Protein AF-A0A350XV78-F1 (afdb_monomer_lite)

Radius of gyration: 20.25 Å; chains: 1; bounding box: 47×46×53 Å

Foldseek 3Di:
DVLLQLAQEDEDAEELAFLVLVVVCVLCVLFQDSYHRATKYWDFEDAQVNHGLQFIKIWTRFQFDPSQLEPDDHCVPPNFDCSRTGPDDPDDGRHYSVRVNVVLVVQQPPQDAPPPDRSSNLSVLLVSQVVSVVSVTFIEGEQQQDDDPHGGRHDPRSVCVCQVVVSGQEYALAELDLDCSRNVVSLVVQVVCVVVVGDHFYWHYQNFDDDDPPGSSPPQKGKDFPFPGSHRNRRSVSRSVQRMWIWGPSDVDIDIGGDPVNSVVVVCCVVPPSVVSSNLSSLLVVLVVQLNPNDPVSVVVSSVVSVVSRCVSVVSCVVPDDD

Structure (mmCIF, N/CA/C/O backbone):
data_AF-A0A350XV78-F1
#
_entry.id   AF-A0A350XV78-F1
#
loop_
_atom_site.group_PDB
_atom_site.id
_atom_site.type_symbol
_atom_site.label_atom_id
_atom_site.label_alt_id
_atom_site.label_comp_id
_atom_site.label_asym_id
_atom_site.label_entity_id
_atom_site.label_seq_id
_atom_site.pdbx_PDB_ins_code
_atom_site.Cartn_x
_atom_site.Cartn_y
_atom_site.Cartn_z
_atom_site.occupancy
_atom_site.B_iso_or_equiv
_atom_site.auth_seq_id
_atom_site.auth_comp_id
_atom_site.auth_asym_id
_atom_site.auth_atom_id
_atom_site.pdbx_PDB_model_num
ATOM 1 N N . SER A 1 1 ? 17.209 0.704 -7.448 1.00 84.12 1 SER A N 1
ATOM 2 C CA . SER A 1 1 ? 15.830 1.203 -7.276 1.00 84.12 1 SER A CA 1
ATOM 3 C C . SER A 1 1 ? 14.912 -0.003 -7.291 1.00 84.12 1 SER A C 1
ATOM 5 O O . SER A 1 1 ? 15.309 -1.011 -7.862 1.00 84.12 1 SER A O 1
ATOM 7 N N . TYR A 1 2 ? 13.707 0.084 -6.724 1.00 92.56 2 TYR A N 1
ATOM 8 C CA . TYR A 1 2 ? 12.726 -1.009 -6.794 1.00 92.56 2 TYR A CA 1
ATOM 9 C C . TYR A 1 2 ? 12.430 -1.444 -8.232 1.00 92.56 2 TYR A C 1
ATOM 11 O O . TYR A 1 2 ? 12.363 -2.637 -8.508 1.00 92.56 2 TYR A O 1
ATOM 19 N N . ARG A 1 3 ? 12.399 -0.502 -9.185 1.00 94.69 3 ARG A N 1
ATOM 20 C CA . ARG A 1 3 ? 12.258 -0.850 -10.602 1.00 94.69 3 ARG A CA 1
ATOM 21 C C . ARG A 1 3 ? 13.349 -1.789 -11.108 1.00 94.69 3 ARG A C 1
ATOM 23 O O . ARG A 1 3 ? 13.049 -2.730 -11.826 1.00 94.69 3 ARG A O 1
ATOM 30 N N . ALA A 1 4 ? 14.600 -1.581 -10.699 1.00 94.25 4 ALA A N 1
ATOM 31 C CA . ALA A 1 4 ? 15.703 -2.444 -11.121 1.00 94.25 4 ALA A CA 1
ATOM 32 C C . ALA A 1 4 ? 15.602 -3.884 -10.573 1.00 94.25 4 ALA A C 1
ATOM 34 O O . ALA A 1 4 ? 16.325 -4.755 -11.039 1.00 94.25 4 ALA A O 1
ATOM 35 N N . HIS A 1 5 ? 14.708 -4.117 -9.607 1.00 93.50 5 HIS A N 1
ATOM 36 C CA . HIS A 1 5 ? 14.356 -5.425 -9.053 1.00 93.50 5 HIS A CA 1
ATOM 37 C C . HIS A 1 5 ? 12.998 -5.935 -9.570 1.00 93.50 5 HIS A C 1
ATOM 39 O O . HIS A 1 5 ? 12.357 -6.741 -8.907 1.00 93.50 5 HIS A O 1
ATOM 45 N N . GLY A 1 6 ? 12.521 -5.433 -10.715 1.00 95.06 6 GLY A N 1
ATOM 46 C CA . GLY A 1 6 ? 11.323 -5.968 -11.368 1.00 95.06 6 GLY A CA 1
ATOM 47 C C . GLY A 1 6 ? 9.987 -5.438 -10.850 1.00 95.06 6 GLY A C 1
ATOM 48 O O . GLY A 1 6 ? 8.942 -5.908 -11.285 1.00 95.06 6 GLY A O 1
ATOM 49 N N . TYR A 1 7 ? 9.974 -4.452 -9.948 1.00 95.69 7 TYR A N 1
ATOM 50 C CA . TYR A 1 7 ? 8.713 -3.898 -9.450 1.00 95.69 7 TYR A CA 1
ATOM 51 C C . TYR A 1 7 ? 8.016 -3.069 -10.539 1.00 95.69 7 TYR A C 1
ATOM 53 O O . TYR A 1 7 ? 8.602 -2.145 -11.111 1.00 95.69 7 TYR A O 1
ATOM 61 N N . ASP A 1 8 ? 6.750 -3.390 -10.807 1.00 96.88 8 ASP A N 1
ATOM 62 C CA . ASP A 1 8 ? 5.894 -2.680 -11.768 1.00 96.88 8 ASP A CA 1
ATOM 63 C C . ASP A 1 8 ? 5.131 -1.511 -11.150 1.00 96.88 8 ASP A C 1
ATOM 65 O O . ASP A 1 8 ? 4.775 -0.565 -11.851 1.00 96.88 8 ASP A O 1
ATOM 69 N N . PHE A 1 9 ? 4.906 -1.542 -9.840 1.00 97.50 9 PHE A N 1
ATOM 70 C CA . PHE A 1 9 ? 4.294 -0.450 -9.102 1.00 97.50 9 PHE A CA 1
ATOM 71 C C . PHE A 1 9 ? 4.905 -0.326 -7.707 1.00 97.50 9 PHE A C 1
ATOM 73 O O . PHE A 1 9 ? 5.520 -1.263 -7.194 1.00 97.50 9 PHE A O 1
ATOM 80 N N . LEU A 1 10 ? 4.750 0.846 -7.100 1.00 96.12 10 LEU A N 1
ATOM 81 C CA . LEU A 1 10 ? 5.210 1.141 -5.745 1.00 96.12 10 LEU A CA 1
ATOM 82 C C . LEU A 1 10 ? 4.298 2.193 -5.125 1.00 96.12 10 LEU A C 1
ATOM 84 O O . LEU A 1 10 ? 3.868 3.114 -5.815 1.00 96.12 10 LEU A O 1
ATOM 88 N N . SER A 1 11 ? 4.080 2.088 -3.819 1.00 96.88 11 SER A N 1
ATOM 89 C CA . SER A 1 11 ? 3.597 3.197 -3.004 1.00 96.88 11 SER A CA 1
ATOM 90 C C . SER A 1 11 ? 4.626 3.507 -1.931 1.00 96.88 11 SER A C 1
ATOM 92 O O . SER A 1 11 ? 5.161 2.591 -1.313 1.00 96.88 11 SER A O 1
ATOM 94 N N . ILE A 1 12 ? 4.897 4.792 -1.718 1.00 97.06 12 ILE A N 1
ATOM 95 C CA . ILE A 1 12 ? 5.586 5.259 -0.512 1.00 97.06 12 ILE A CA 1
ATOM 96 C C . ILE A 1 12 ? 4.504 5.442 0.545 1.00 97.06 12 ILE A C 1
ATOM 98 O O . ILE A 1 12 ? 3.486 6.069 0.260 1.00 97.06 12 ILE A O 1
ATOM 102 N N . THR A 1 13 ? 4.693 4.857 1.721 1.00 97.56 13 THR A N 1
ATOM 103 C CA . THR A 1 13 ? 3.695 4.838 2.794 1.00 97.56 13 THR A CA 1
ATOM 104 C C . THR A 1 13 ? 4.336 5.276 4.101 1.00 97.56 13 THR A C 1
ATOM 106 O O . THR A 1 13 ? 4.418 4.507 5.047 1.00 97.56 13 THR A O 1
ATOM 109 N N . ASP A 1 14 ? 4.847 6.504 4.134 1.00 97.25 14 ASP A N 1
ATOM 110 C CA . ASP A 1 14 ? 5.524 7.021 5.320 1.00 97.25 14 ASP A CA 1
ATOM 111 C C . ASP A 1 14 ? 4.543 7.178 6.491 1.00 97.25 14 ASP A C 1
ATOM 113 O O . ASP A 1 14 ? 3.389 7.594 6.319 1.00 97.25 14 ASP A O 1
ATOM 117 N N . HIS A 1 15 ? 5.028 6.910 7.706 1.00 96.56 15 HIS A N 1
ATOM 118 C CA . HIS A 1 15 ? 4.281 7.182 8.927 1.00 96.56 15 HIS A CA 1
ATOM 119 C C . HIS A 1 15 ? 3.830 8.638 8.972 1.00 96.56 15 HIS A C 1
ATOM 121 O O . HIS A 1 15 ? 4.646 9.567 8.910 1.00 96.56 15 HIS A O 1
ATOM 127 N N . ARG A 1 16 ? 2.520 8.819 9.158 1.00 96.81 16 ARG A N 1
ATOM 128 C CA . ARG A 1 16 ? 1.857 10.120 9.323 1.00 96.81 16 ARG A CA 1
ATOM 129 C C . ARG A 1 16 ? 1.923 11.024 8.098 1.00 96.81 16 ARG A C 1
ATOM 131 O O . ARG A 1 16 ? 1.400 12.127 8.160 1.00 96.81 16 ARG A O 1
ATOM 138 N N . ARG A 1 17 ? 2.550 10.615 6.991 1.00 97.12 17 ARG A N 1
ATOM 139 C CA . ARG A 1 17 ? 2.890 11.513 5.878 1.00 97.12 17 ARG A CA 1
ATOM 140 C C . ARG A 1 17 ? 2.422 10.937 4.551 1.00 97.12 17 ARG A C 1
ATOM 142 O O . ARG A 1 17 ? 2.812 9.851 4.148 1.00 97.12 17 ARG A O 1
ATOM 149 N N . TYR A 1 18 ? 1.624 11.726 3.838 1.00 98.12 18 TYR A N 1
ATOM 150 C CA . TYR A 1 18 ? 1.130 11.396 2.499 1.00 98.12 18 TYR A CA 1
ATOM 151 C C . TYR A 1 18 ? 1.875 12.140 1.388 1.00 98.12 18 TYR A C 1
ATOM 153 O O . TYR A 1 18 ? 2.143 11.581 0.322 1.00 98.12 18 TYR A O 1
ATOM 161 N N . TYR A 1 19 ? 2.259 13.397 1.644 1.00 97.56 19 TYR A N 1
ATOM 162 C CA . TYR A 1 19 ? 2.947 14.258 0.681 1.00 97.56 19 TYR A CA 1
ATOM 163 C C . TYR A 1 19 ? 4.259 13.678 0.104 1.00 97.56 19 TYR A C 1
ATOM 165 O O . TYR A 1 19 ? 4.558 14.012 -1.044 1.00 97.56 19 TYR A O 1
ATOM 173 N N . PRO A 1 20 ? 5.035 12.802 0.787 1.00 97.12 20 PRO A N 1
ATOM 174 C CA . PRO A 1 20 ? 6.220 12.193 0.178 1.00 97.12 20 PRO A CA 1
ATOM 175 C C . PRO A 1 20 ? 5.887 11.324 -1.042 1.00 97.12 20 PRO A C 1
ATOM 177 O O . PRO A 1 20 ? 6.618 11.344 -2.034 1.00 97.12 20 PRO A O 1
ATOM 180 N N . SER A 1 21 ? 4.747 10.622 -1.021 1.00 97.62 21 SER A N 1
ATOM 181 C CA . SER A 1 21 ? 4.279 9.840 -2.170 1.00 97.62 21 SER A CA 1
ATOM 182 C C . SER A 1 21 ? 3.894 10.744 -3.351 1.00 97.62 21 SER A C 1
ATOM 184 O O . SER A 1 21 ? 4.292 10.479 -4.487 1.00 97.62 21 SER A O 1
ATOM 186 N N . LEU A 1 22 ? 3.218 11.870 -3.082 1.00 97.75 22 LEU A N 1
ATOM 187 C CA . LEU A 1 22 ? 2.905 12.885 -4.094 1.00 97.75 22 LEU A CA 1
ATOM 188 C C . LEU A 1 22 ? 4.171 13.508 -4.682 1.00 97.75 22 LEU A C 1
ATOM 190 O O . LEU A 1 22 ? 4.265 13.687 -5.894 1.00 97.75 22 LEU A O 1
ATOM 194 N N . TYR A 1 23 ? 5.153 13.814 -3.831 1.00 96.25 23 TYR A N 1
ATOM 195 C CA . TYR A 1 23 ? 6.433 14.363 -4.258 1.00 96.25 23 TYR A CA 1
ATOM 196 C C . TYR A 1 23 ? 7.149 13.406 -5.213 1.00 96.25 23 TYR A C 1
ATOM 198 O O . TYR A 1 23 ? 7.585 13.832 -6.281 1.00 96.25 23 TYR A O 1
ATOM 206 N N . ALA A 1 24 ? 7.215 12.112 -4.882 1.00 95.12 24 ALA A N 1
ATOM 207 C CA . ALA A 1 24 ? 7.799 11.111 -5.769 1.00 95.12 24 ALA A CA 1
ATOM 208 C C . ALA A 1 24 ? 7.068 11.048 -7.121 1.00 95.12 24 ALA A C 1
ATOM 210 O O . ALA A 1 24 ? 7.717 11.105 -8.163 1.00 95.12 24 ALA A O 1
ATOM 211 N N . ILE A 1 25 ? 5.732 11.007 -7.127 1.00 96.75 25 ILE A N 1
ATOM 212 C CA . ILE A 1 25 ? 4.934 11.024 -8.366 1.00 96.75 25 ILE A CA 1
ATOM 213 C C . ILE A 1 25 ? 5.252 12.267 -9.209 1.00 96.75 25 ILE A C 1
ATOM 215 O O . ILE A 1 25 ? 5.509 12.159 -10.408 1.00 96.75 25 ILE A O 1
ATOM 219 N N . GLU A 1 26 ? 5.298 13.442 -8.582 1.00 96.25 26 GLU A N 1
ATOM 220 C CA . GLU A 1 26 ? 5.598 14.713 -9.243 1.00 96.25 26 GLU A CA 1
ATOM 221 C C . GLU A 1 26 ? 7.008 14.731 -9.857 1.00 96.25 26 GLU A C 1
ATOM 223 O O . GLU A 1 26 ? 7.176 15.202 -10.982 1.00 96.25 26 GLU A O 1
ATOM 228 N N . GLN A 1 27 ? 8.014 14.170 -9.172 1.00 95.00 27 GLN A N 1
ATOM 229 C CA . GLN A 1 27 ? 9.378 14.065 -9.709 1.00 95.00 27 GLN A CA 1
ATOM 230 C C . GLN A 1 27 ? 9.455 13.173 -10.958 1.00 95.00 27 GLN A C 1
ATOM 232 O O . GLN A 1 27 ? 10.259 13.433 -11.853 1.00 95.00 27 GLN A O 1
ATOM 237 N N . PHE A 1 28 ? 8.613 12.141 -11.045 1.00 95.12 28 PHE A N 1
ATOM 238 C CA . PHE A 1 28 ? 8.614 11.186 -12.156 1.00 95.12 28 PHE A CA 1
ATOM 239 C C . PHE A 1 28 ? 7.589 11.489 -13.259 1.00 95.12 28 PHE A C 1
ATOM 241 O O . PHE A 1 28 ? 7.619 10.828 -14.293 1.00 95.12 28 PHE A O 1
ATOM 248 N N . LYS A 1 29 ? 6.730 12.509 -13.116 1.00 94.75 29 LYS A N 1
ATOM 249 C CA . LYS A 1 29 ? 5.605 12.767 -14.041 1.00 94.75 29 LYS A CA 1
ATOM 250 C C . LYS A 1 29 ? 5.988 12.940 -15.518 1.00 94.75 29 LYS A C 1
ATOM 252 O O . LYS A 1 29 ? 5.190 12.645 -16.399 1.00 94.75 29 LYS A O 1
ATOM 257 N N . ASN A 1 30 ? 7.196 13.442 -15.781 1.00 94.06 30 ASN A N 1
ATOM 258 C CA . ASN A 1 30 ? 7.719 13.697 -17.129 1.00 94.06 30 ASN A CA 1
ATOM 259 C C . ASN A 1 30 ? 8.820 12.703 -17.529 1.00 94.06 30 ASN A C 1
ATOM 261 O O . ASN A 1 30 ? 9.472 12.886 -18.556 1.00 94.06 30 ASN A O 1
ATOM 265 N N . ILE A 1 31 ? 9.063 11.681 -16.709 1.00 95.06 31 ILE A N 1
ATOM 266 C CA . ILE A 1 31 ? 10.076 10.662 -16.954 1.00 95.06 31 ILE A CA 1
ATOM 267 C C . ILE A 1 31 ? 9.381 9.469 -17.619 1.00 95.06 31 ILE A C 1
ATOM 269 O O . ILE A 1 31 ? 8.489 8.882 -17.010 1.00 95.06 31 ILE A O 1
ATOM 273 N N . PRO A 1 32 ? 9.766 9.076 -18.847 1.00 94.88 32 PRO A N 1
ATOM 274 C CA . PRO A 1 32 ? 9.158 7.932 -19.518 1.00 94.88 32 PRO A CA 1
ATOM 275 C C . PRO A 1 32 ? 9.486 6.631 -18.778 1.00 94.88 32 PRO A C 1
ATOM 277 O O . PRO A 1 32 ? 10.567 6.072 -18.932 1.00 94.88 32 PRO A O 1
ATOM 280 N N . THR A 1 33 ? 8.560 6.122 -17.973 1.00 93.94 33 THR A N 1
ATOM 281 C CA . THR A 1 33 ? 8.716 4.844 -17.269 1.00 93.94 33 THR A CA 1
ATOM 282 C C . THR A 1 33 ? 7.421 4.043 -17.295 1.00 93.94 33 THR A C 1
ATOM 284 O O . THR A 1 33 ? 6.332 4.603 -17.387 1.00 93.94 33 THR A O 1
ATOM 287 N N . GLU A 1 34 ? 7.542 2.720 -17.266 1.00 93.94 34 GLU A N 1
ATOM 288 C CA . GLU A 1 34 ? 6.430 1.787 -17.081 1.00 93.94 34 GLU A CA 1
ATOM 289 C C . GLU A 1 34 ? 6.181 1.458 -15.596 1.00 93.94 34 GLU A C 1
ATOM 291 O O . GLU A 1 34 ? 5.257 0.701 -15.293 1.00 93.94 34 GLU A O 1
ATOM 296 N N . MET A 1 35 ? 6.977 2.021 -14.673 1.00 95.81 35 MET A N 1
ATOM 297 C CA . MET A 1 35 ? 6.752 1.915 -13.232 1.00 95.81 35 MET A CA 1
ATOM 298 C C . MET A 1 35 ? 5.598 2.827 -12.804 1.00 95.81 35 MET A C 1
ATOM 300 O O . MET A 1 35 ? 5.674 4.048 -12.930 1.00 95.81 35 MET A O 1
ATOM 304 N N . ASN A 1 36 ? 4.546 2.239 -12.244 1.00 97.00 36 ASN A N 1
ATOM 305 C CA . ASN A 1 36 ? 3.397 2.975 -11.737 1.00 97.00 36 ASN A CA 1
ATOM 306 C C . ASN A 1 36 ? 3.628 3.398 -10.276 1.00 97.00 36 ASN A C 1
ATOM 308 O O . ASN A 1 36 ? 3.654 2.567 -9.366 1.00 97.00 36 ASN A O 1
ATOM 312 N N . LEU A 1 37 ? 3.801 4.697 -10.044 1.00 97.50 37 LEU A N 1
ATOM 313 C CA . LEU A 1 37 ? 3.880 5.254 -8.696 1.00 97.50 37 LEU A CA 1
ATOM 314 C C . LEU A 1 37 ? 2.474 5.577 -8.197 1.00 97.50 37 LEU A C 1
ATOM 316 O O . LEU A 1 37 ? 1.762 6.398 -8.773 1.00 97.50 37 LEU A O 1
ATOM 320 N N . VAL A 1 38 ? 2.086 4.920 -7.112 1.00 98.12 38 VAL A N 1
ATOM 321 C CA . VAL A 1 38 ? 0.783 5.073 -6.477 1.00 98.12 38 VAL A CA 1
ATOM 322 C C . VAL A 1 38 ? 0.969 5.860 -5.185 1.00 98.12 38 VAL A C 1
ATOM 324 O O . VAL A 1 38 ? 1.916 5.637 -4.436 1.00 98.12 38 VAL A O 1
ATOM 327 N N . MET A 1 39 ? 0.087 6.824 -4.949 1.00 97.88 39 MET A N 1
ATOM 328 C CA . MET A 1 39 ? 0.073 7.595 -3.712 1.00 97.88 39 MET A CA 1
ATOM 329 C C . MET A 1 39 ? -0.278 6.700 -2.527 1.00 97.88 39 MET A C 1
ATOM 331 O O . MET A 1 39 ? -1.064 5.764 -2.667 1.00 97.88 39 MET A O 1
ATOM 335 N N . GLY A 1 40 ? 0.240 7.021 -1.353 1.00 98.19 40 GLY A N 1
ATOM 336 C CA . GLY A 1 40 ? -0.137 6.329 -0.137 1.00 98.19 40 GLY A CA 1
ATOM 337 C C . GLY A 1 40 ? 0.493 6.931 1.102 1.00 98.19 40 GLY A C 1
ATOM 338 O O . GLY A 1 40 ? 1.218 7.923 1.046 1.00 98.19 40 GLY A O 1
ATOM 339 N N . GLU A 1 41 ? 0.138 6.347 2.234 1.00 98.56 41 GLU A N 1
ATOM 340 C CA . GLU A 1 41 ? 0.590 6.737 3.567 1.00 98.56 41 GLU A CA 1
ATOM 341 C C . GLU A 1 41 ? 0.352 5.574 4.528 1.00 98.56 41 GLU A C 1
ATOM 343 O O . GLU A 1 41 ? -0.528 4.732 4.305 1.00 98.56 41 GLU A O 1
ATOM 348 N N . GLU A 1 42 ? 1.092 5.584 5.626 1.00 98.31 42 GLU A N 1
ATOM 349 C CA . GLU A 1 42 ? 0.753 4.806 6.804 1.00 98.31 42 GLU A CA 1
ATOM 350 C C . GLU A 1 42 ? 0.068 5.714 7.823 1.00 98.31 42 GLU A C 1
ATOM 352 O O . GLU A 1 42 ? 0.611 6.728 8.281 1.00 98.31 42 GLU A O 1
ATOM 357 N N . VAL A 1 43 ? -1.190 5.394 8.112 1.00 98.12 43 VAL A N 1
ATOM 358 C CA . VAL A 1 43 ? -2.078 6.222 8.921 1.00 98.12 43 VAL A CA 1
ATOM 359 C C . VAL A 1 43 ? -1.767 6.019 10.395 1.00 98.12 43 VAL A C 1
ATOM 361 O O . VAL A 1 43 ? -1.873 4.913 10.918 1.00 98.12 43 VAL A O 1
ATOM 364 N N . HIS A 1 44 ? -1.427 7.113 11.070 1.00 94.62 44 HIS A N 1
ATOM 365 C CA . HIS A 1 44 ? -1.265 7.162 12.515 1.00 94.62 44 HIS A CA 1
ATOM 366 C C . HIS A 1 44 ? -1.734 8.538 12.995 1.00 94.62 44 HIS A C 1
ATOM 368 O O . HIS A 1 44 ? -1.055 9.546 12.820 1.00 94.62 44 HIS A O 1
ATOM 374 N N . LEU A 1 45 ? -2.931 8.567 13.575 1.00 96.06 45 LEU A N 1
ATOM 375 C CA . LEU A 1 45 ? -3.599 9.797 13.994 1.00 96.06 45 LEU A CA 1
ATOM 376 C C . LEU A 1 45 ? -3.110 10.284 15.368 1.00 96.06 45 LEU A C 1
ATOM 378 O O . LEU A 1 45 ? -2.554 9.489 16.139 1.00 96.06 45 LEU A O 1
ATOM 382 N N . PRO A 1 46 ? -3.315 11.575 15.699 1.00 96.25 46 PRO A N 1
ATOM 383 C CA . PRO A 1 46 ? -2.978 12.098 17.016 1.00 96.25 46 PRO A CA 1
ATOM 384 C C . PRO A 1 46 ? -3.745 11.372 18.138 1.00 96.25 46 PRO A C 1
ATOM 386 O O . PRO A 1 46 ? -4.797 10.773 17.892 1.00 96.25 46 PRO A O 1
ATOM 389 N N . PRO A 1 47 ? -3.242 11.418 19.387 1.00 96.69 47 PRO A N 1
ATOM 390 C CA . PRO A 1 47 ? -3.945 10.855 20.535 1.00 96.69 47 PRO A CA 1
ATOM 391 C C . PRO A 1 47 ? -5.334 11.472 20.731 1.00 96.69 47 PRO A C 1
ATOM 393 O O . PRO A 1 47 ? -5.540 12.648 20.454 1.00 96.69 47 PRO A O 1
ATOM 396 N N . ILE A 1 48 ? -6.256 10.686 21.281 1.00 97.31 48 ILE A N 1
ATOM 397 C CA . ILE A 1 48 ? -7.607 11.093 21.658 1.00 97.31 48 ILE A CA 1
ATOM 398 C C . ILE A 1 48 ? -7.654 11.232 23.176 1.00 97.31 48 ILE A C 1
ATOM 400 O O . ILE A 1 48 ? -7.643 10.223 23.883 1.00 97.31 48 ILE A O 1
ATOM 404 N N . LYS A 1 49 ? -7.656 12.462 23.706 1.00 94.50 49 LYS A N 1
ATOM 405 C CA . LYS A 1 49 ? -7.675 12.727 25.162 1.00 94.50 49 LYS A CA 1
ATOM 406 C C . LYS A 1 49 ? -6.536 12.007 25.897 1.00 94.50 49 LYS A C 1
ATOM 408 O O . LYS A 1 49 ? -6.699 11.477 26.994 1.00 94.50 49 LYS A O 1
ATOM 413 N N . GLY A 1 50 ? -5.367 11.966 25.254 1.00 93.81 50 GLY A N 1
ATOM 414 C CA . GLY A 1 50 ? -4.163 11.287 25.742 1.00 93.81 50 GLY A CA 1
ATOM 415 C C . GLY A 1 50 ? -4.072 9.789 25.421 1.00 93.81 50 GLY A C 1
ATOM 416 O O . GLY A 1 50 ? -3.023 9.195 25.663 1.00 93.81 50 GLY A O 1
ATOM 417 N N . PHE A 1 51 ? -5.111 9.175 24.848 1.00 95.00 51 PHE A N 1
ATOM 418 C CA . PHE A 1 51 ? -5.106 7.771 24.434 1.00 95.00 51 PHE A CA 1
ATOM 419 C C . PHE A 1 51 ? -4.664 7.613 22.973 1.00 95.00 51 PHE A C 1
ATOM 421 O O . PHE A 1 51 ? -5.195 8.278 22.088 1.00 95.00 51 PHE A O 1
ATOM 428 N N . ARG A 1 52 ? -3.706 6.724 22.687 1.00 92.38 52 ARG A N 1
ATOM 429 C CA . ARG A 1 52 ? -3.207 6.482 21.323 1.00 92.38 52 ARG A CA 1
ATOM 430 C C . ARG A 1 52 ? -3.802 5.197 20.753 1.00 92.38 52 ARG A C 1
ATOM 432 O O . ARG A 1 52 ? -3.675 4.138 21.357 1.00 92.38 52 ARG A O 1
ATOM 439 N N . VAL A 1 53 ? -4.380 5.293 19.559 1.00 93.81 53 VAL A N 1
ATOM 440 C CA . VAL A 1 53 ? -4.760 4.126 18.754 1.00 93.81 53 VAL A CA 1
ATOM 441 C C . VAL A 1 53 ? -3.514 3.657 18.005 1.00 93.81 53 VAL A C 1
ATOM 443 O O . VAL A 1 53 ? -3.069 4.310 17.068 1.00 93.81 53 VAL A O 1
ATOM 446 N N . CYS A 1 54 ? -2.909 2.575 18.490 1.00 88.69 54 CYS A N 1
ATOM 447 C CA . CYS A 1 54 ? -1.633 2.054 17.996 1.00 88.69 54 CYS A CA 1
ATOM 448 C C . CYS A 1 54 ? -1.678 1.237 16.690 1.00 88.69 54 CYS A C 1
ATOM 450 O O . CYS A 1 54 ? -0.667 1.281 15.992 1.00 88.69 54 CYS A O 1
ATOM 452 N N . PRO A 1 55 ? -2.744 0.482 16.350 1.00 93.06 55 PRO A N 1
ATOM 453 C CA . PRO A 1 55 ? -2.744 -0.365 15.156 1.00 93.06 55 PRO A CA 1
ATOM 454 C C . PRO A 1 55 ? -2.464 0.435 13.882 1.00 93.06 55 PRO A C 1
ATOM 456 O O . PRO A 1 55 ? -3.063 1.490 13.654 1.00 93.06 55 PRO A O 1
ATOM 459 N N . HIS A 1 56 ? -1.552 -0.064 13.052 1.00 94.44 56 HIS A N 1
ATOM 460 C CA . HIS A 1 56 ? -1.181 0.598 11.805 1.00 94.44 56 HIS A CA 1
ATOM 461 C C . HIS A 1 56 ? -2.194 0.278 10.699 1.00 94.44 56 HIS A C 1
ATOM 463 O 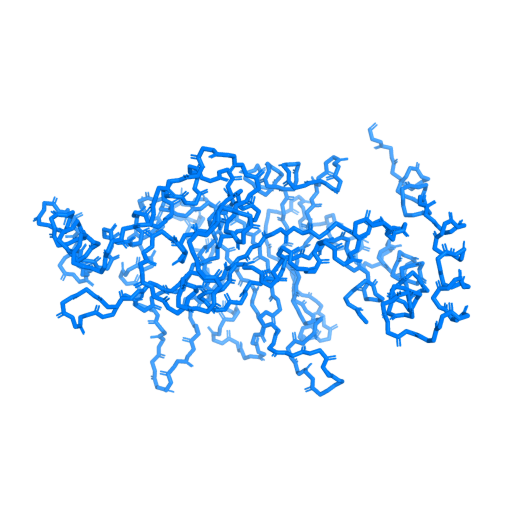O . HIS A 1 56 ? -2.837 -0.774 10.674 1.00 94.44 56 HIS A O 1
ATOM 469 N N . THR A 1 57 ? -2.389 1.217 9.777 1.00 97.50 57 THR A N 1
ATOM 470 C CA . THR A 1 57 ? -3.290 1.049 8.630 1.00 97.50 57 THR A CA 1
ATOM 471 C C . THR A 1 57 ? -2.691 1.738 7.419 1.00 97.50 57 THR A C 1
ATOM 473 O O . THR A 1 57 ? -2.326 2.910 7.490 1.00 97.50 57 THR A O 1
ATOM 476 N N . ILE A 1 58 ? -2.628 1.042 6.288 1.00 98.56 58 ILE A N 1
ATOM 477 C CA . ILE A 1 58 ? -2.132 1.627 5.041 1.00 98.56 58 ILE A CA 1
ATOM 478 C C . ILE A 1 58 ? -3.305 2.114 4.197 1.00 98.56 58 ILE A C 1
ATOM 480 O O . ILE A 1 58 ? -4.262 1.382 3.929 1.00 98.56 58 ILE A O 1
ATOM 484 N N . ASN A 1 59 ? -3.185 3.352 3.726 1.00 98.75 59 ASN A N 1
ATOM 485 C CA . ASN A 1 59 ? -4.013 3.911 2.668 1.00 98.75 59 ASN A CA 1
ATOM 486 C C . ASN A 1 59 ? -3.255 3.775 1.341 1.00 98.75 59 ASN A C 1
ATOM 488 O O . ASN A 1 59 ? -2.396 4.599 1.031 1.00 98.75 59 ASN A O 1
ATOM 492 N N . PHE A 1 60 ? -3.545 2.731 0.559 1.00 98.75 60 PHE A N 1
ATOM 493 C CA . PHE A 1 60 ? -2.930 2.537 -0.757 1.00 98.75 60 PHE A CA 1
ATOM 494 C C . PHE A 1 60 ? -3.806 3.141 -1.855 1.00 98.75 60 PHE A C 1
ATOM 496 O O . PHE A 1 60 ? -4.929 2.700 -2.105 1.00 98.75 60 PHE A O 1
ATOM 503 N N . GLY A 1 61 ? -3.278 4.140 -2.553 1.00 98.31 61 GLY A N 1
ATOM 504 C CA . GLY A 1 61 ? -3.926 4.769 -3.696 1.00 98.31 61 GLY A CA 1
ATOM 505 C C . GLY A 1 61 ? -5.149 5.617 -3.357 1.00 98.31 61 GLY A C 1
ATOM 506 O O . GLY A 1 61 ? -5.929 5.892 -4.268 1.00 98.31 61 GLY A O 1
ATOM 507 N N . GLY A 1 62 ? -5.356 6.010 -2.098 1.00 98.31 62 GLY A N 1
ATOM 508 C CA . GLY A 1 62 ? -6.384 6.990 -1.747 1.00 98.31 62 GLY A CA 1
ATOM 509 C C . GLY A 1 62 ? -6.074 8.354 -2.352 1.00 98.31 62 GLY A C 1
ATOM 510 O O . GLY A 1 62 ? -4.928 8.768 -2.418 1.00 98.31 62 GLY A O 1
ATOM 511 N N . GLU A 1 63 ? -7.097 9.060 -2.813 1.00 98.25 63 GLU A N 1
ATOM 512 C CA . GLU A 1 63 ? -6.996 10.361 -3.485 1.00 98.25 63 GLU A CA 1
ATOM 513 C C . GLU A 1 63 ? -6.847 11.532 -2.503 1.00 98.25 63 GLU A C 1
ATOM 515 O O . GLU A 1 63 ? -6.700 12.678 -2.927 1.00 98.25 63 GLU A O 1
ATOM 520 N N . TYR A 1 64 ? -6.877 11.267 -1.197 1.00 98.44 64 TYR A N 1
ATOM 521 C CA . TYR A 1 64 ? -6.508 12.221 -0.159 1.00 98.44 64 TYR A CA 1
ATOM 522 C C . TYR A 1 64 ? -5.938 11.535 1.084 1.00 98.44 64 TYR A C 1
ATOM 524 O O . TYR A 1 64 ? -6.193 10.356 1.332 1.00 98.44 64 TYR A O 1
ATOM 532 N N . SER A 1 65 ? -5.187 12.314 1.863 1.00 98.31 65 SER A N 1
ATOM 533 C CA . SER A 1 65 ? -4.574 11.888 3.117 1.00 98.31 65 SER A CA 1
ATOM 534 C C . SER A 1 65 ? -5.577 11.849 4.264 1.00 98.31 65 SER A C 1
ATOM 536 O O . SER A 1 65 ? -6.275 12.840 4.515 1.00 98.31 65 SER A O 1
ATOM 538 N N . ILE A 1 66 ? -5.570 10.736 4.991 1.00 98.50 66 ILE A N 1
ATOM 539 C CA . ILE A 1 66 ? -6.255 10.529 6.265 1.00 98.50 66 ILE A CA 1
ATOM 540 C C . ILE A 1 66 ? -5.478 11.196 7.397 1.00 98.50 66 ILE A C 1
ATOM 542 O O . ILE A 1 66 ? -6.087 11.849 8.242 1.00 98.50 66 ILE A O 1
ATOM 546 N N . ASN A 1 67 ? -4.141 11.120 7.377 1.00 98.12 67 ASN A N 1
ATOM 547 C CA . ASN A 1 67 ? -3.296 11.800 8.363 1.00 98.12 67 ASN A CA 1
ATOM 548 C C . ASN A 1 67 ? -3.498 13.322 8.347 1.00 98.12 67 ASN A C 1
ATOM 550 O O . ASN A 1 67 ? -3.448 13.963 9.388 1.00 98.12 67 ASN A O 1
ATOM 554 N N . SER A 1 68 ? -3.784 13.908 7.180 1.00 97.69 68 SER A N 1
ATOM 555 C CA . SER A 1 68 ? -4.085 15.338 7.051 1.00 97.69 68 SER A CA 1
ATOM 556 C C . SER A 1 68 ? -5.578 15.684 7.172 1.00 97.69 68 SER A C 1
ATOM 558 O O . SER A 1 68 ? -5.963 16.792 6.807 1.00 97.69 68 SER A O 1
ATOM 560 N N . LEU A 1 69 ? -6.441 14.775 7.648 1.00 97.94 69 LEU A N 1
ATOM 561 C CA . LEU A 1 69 ? -7.815 15.127 8.054 1.00 97.94 69 LEU A CA 1
ATOM 562 C C . LEU A 1 69 ? -7.864 15.812 9.424 1.00 97.94 69 LEU A C 1
ATOM 564 O O . LEU A 1 69 ? -8.892 16.392 9.765 1.00 97.94 69 LEU A O 1
ATOM 568 N N . VAL A 1 70 ? -6.782 15.735 10.199 1.00 98.00 70 VAL A N 1
ATOM 569 C CA . VAL A 1 70 ? -6.666 16.279 11.555 1.00 98.00 70 VAL A CA 1
ATOM 570 C C . VAL A 1 70 ? -5.385 17.101 11.648 1.00 98.00 70 VAL A C 1
ATOM 572 O O . VAL A 1 70 ? -4.390 16.782 11.000 1.00 98.00 70 VAL A O 1
ATOM 575 N N . GLU A 1 71 ? -5.396 18.163 12.446 1.00 97.75 71 GLU A N 1
ATOM 576 C CA . GLU A 1 71 ? -4.183 18.896 12.809 1.00 97.75 71 GLU A CA 1
ATOM 577 C C . GLU A 1 71 ? -3.199 17.999 13.583 1.00 97.75 71 GLU A C 1
ATOM 579 O O . GLU A 1 71 ? -3.404 17.679 14.754 1.00 97.75 71 GLU A O 1
ATOM 584 N N . ASP A 1 72 ? -2.113 17.600 12.924 1.00 96.19 72 ASP A N 1
ATOM 585 C CA . ASP A 1 72 ? -0.975 16.901 13.526 1.00 96.19 72 ASP A CA 1
ATOM 586 C C . ASP A 1 72 ? 0.295 17.107 12.676 1.00 96.19 72 ASP A C 1
ATOM 588 O O . ASP A 1 72 ? 0.332 18.027 11.856 1.00 96.19 72 ASP A O 1
ATOM 592 N N . GLU A 1 73 ? 1.313 16.250 12.829 1.00 96.19 73 GLU A N 1
ATOM 593 C CA . GLU A 1 73 ? 2.623 16.359 12.166 1.00 96.19 73 GLU A CA 1
ATOM 594 C C . GLU A 1 73 ? 2.533 16.718 10.674 1.00 96.19 73 GLU A C 1
ATOM 596 O O . GLU A 1 73 ? 3.166 17.675 10.237 1.00 96.19 73 GLU A O 1
ATOM 601 N N . ALA A 1 74 ? 1.704 16.020 9.888 1.00 95.06 74 ALA A N 1
ATOM 602 C CA . ALA A 1 74 ? 1.577 16.289 8.452 1.00 95.06 74 ALA A CA 1
ATOM 603 C C . ALA A 1 74 ? 1.146 17.732 8.152 1.00 95.06 74 ALA A C 1
ATOM 605 O O . ALA A 1 74 ? 1.671 18.383 7.252 1.00 95.06 74 ALA A O 1
ATOM 606 N N . VAL A 1 75 ? 0.160 18.227 8.899 1.00 97.12 75 VAL A N 1
ATOM 607 C CA . VAL A 1 75 ? -0.409 19.562 8.697 1.00 97.12 75 VAL A CA 1
ATOM 608 C C . VAL A 1 75 ? 0.544 20.633 9.221 1.00 97.12 75 VAL A C 1
ATOM 610 O O . VAL A 1 75 ? 0.650 21.696 8.614 1.00 97.12 75 VAL A O 1
ATOM 613 N N . GLU A 1 76 ? 1.255 20.358 10.315 1.00 97.62 76 GLU A N 1
ATOM 614 C CA . GLU A 1 76 ? 2.298 21.238 10.850 1.00 97.62 76 GLU A CA 1
ATOM 615 C C . GLU A 1 76 ? 3.471 21.390 9.861 1.00 97.62 76 GLU A C 1
ATOM 617 O O . GLU A 1 76 ? 3.995 22.491 9.695 1.00 97.62 76 GLU A O 1
ATOM 622 N N . GLU A 1 77 ? 3.845 20.314 9.160 1.00 97.56 77 GLU A N 1
ATOM 623 C CA . GLU A 1 77 ? 4.971 20.290 8.219 1.00 97.56 77 GLU A CA 1
ATOM 624 C C . GLU A 1 77 ? 4.673 20.975 6.879 1.00 97.56 77 GLU A C 1
ATOM 626 O O . GLU A 1 77 ? 5.494 21.755 6.392 1.00 97.56 77 GLU A O 1
ATOM 631 N N . VAL A 1 78 ? 3.525 20.675 6.256 1.00 96.44 78 VAL A N 1
ATOM 632 C CA . VAL A 1 78 ? 3.224 21.120 4.878 1.00 96.44 78 VAL A CA 1
ATOM 633 C C . VAL A 1 78 ? 1.982 22.006 4.753 1.00 96.44 78 VAL A C 1
ATOM 635 O O . VAL A 1 78 ? 1.664 22.487 3.663 1.00 96.44 78 VAL A O 1
ATOM 638 N N . GLY A 1 79 ? 1.300 22.290 5.862 1.00 96.38 79 GLY A N 1
ATOM 639 C CA . GLY A 1 79 ? 0.110 23.131 5.900 1.00 96.38 79 GLY A CA 1
ATOM 640 C C . GLY A 1 79 ? -1.174 22.414 5.470 1.00 96.38 79 GLY A C 1
ATOM 641 O O . GLY A 1 79 ? -1.245 21.194 5.347 1.00 96.38 79 GLY A O 1
ATOM 642 N N . LYS A 1 80 ? -2.230 23.208 5.253 1.00 96.38 80 LYS A N 1
ATOM 643 C CA . LYS A 1 80 ? -3.597 22.728 4.961 1.00 96.38 80 LYS A CA 1
ATOM 644 C C . LYS A 1 80 ? -3.972 22.769 3.474 1.00 96.38 80 LYS A C 1
ATOM 646 O O . LYS A 1 80 ? -5.117 22.481 3.131 1.00 96.38 80 LYS A O 1
ATOM 651 N N . ASP A 1 81 ? -3.051 23.166 2.591 1.00 95.25 81 ASP A N 1
ATOM 652 C CA . ASP A 1 81 ? -3.344 23.278 1.157 1.00 95.25 81 ASP A CA 1
ATOM 653 C C . ASP A 1 81 ? -3.710 21.899 0.582 1.00 95.25 81 ASP A C 1
ATOM 655 O O . ASP A 1 81 ? -3.028 20.901 0.815 1.00 95.25 81 ASP A O 1
ATOM 659 N N . LYS A 1 82 ? -4.792 21.829 -0.200 1.00 94.25 82 LYS A N 1
ATOM 660 C CA . LYS A 1 82 ? -5.252 20.585 -0.830 1.00 94.25 82 LYS A CA 1
ATOM 661 C C . LYS A 1 82 ? -4.180 19.958 -1.724 1.00 94.25 82 LYS A C 1
ATOM 663 O O . LYS A 1 82 ? -4.087 18.736 -1.766 1.00 94.25 82 LYS A O 1
ATOM 668 N N . LYS A 1 83 ? -3.320 20.762 -2.358 1.00 92.94 83 LYS A N 1
ATOM 669 C CA . LYS A 1 83 ? -2.257 20.292 -3.266 1.00 92.94 83 LYS A CA 1
ATOM 670 C C . LYS A 1 83 ? -1.231 19.372 -2.606 1.00 92.94 83 LYS A C 1
ATOM 672 O O . LYS A 1 83 ? -0.603 18.584 -3.304 1.00 92.94 83 LYS A O 1
ATOM 677 N N . VAL A 1 84 ? -1.042 19.475 -1.288 1.00 94.62 84 VAL A N 1
ATOM 678 C CA . VAL A 1 84 ? -0.078 18.641 -0.547 1.00 94.62 84 VAL A CA 1
ATOM 679 C C . VAL A 1 84 ? -0.727 17.434 0.130 1.00 94.62 84 VAL A C 1
ATOM 681 O O . VAL A 1 84 ? -0.025 16.582 0.667 1.00 94.62 84 VAL A O 1
ATOM 684 N N . ARG A 1 85 ? -2.061 17.327 0.093 1.00 96.44 85 ARG A N 1
ATOM 685 C CA . ARG A 1 85 ? -2.815 16.286 0.810 1.00 96.44 85 ARG A CA 1
ATOM 686 C C . ARG A 1 85 ? -3.881 15.580 -0.020 1.00 96.44 85 ARG A C 1
ATOM 688 O O . ARG A 1 85 ? -4.589 14.742 0.529 1.00 96.44 85 ARG A O 1
ATOM 695 N N . ALA A 1 86 ? -4.043 15.926 -1.294 1.00 97.38 86 ALA A N 1
ATOM 696 C CA . ALA A 1 86 ? -5.061 15.352 -2.160 1.00 97.38 86 ALA A CA 1
ATOM 697 C C . ALA A 1 86 ? -4.716 15.479 -3.647 1.00 97.38 86 ALA A C 1
ATOM 699 O O . ALA A 1 86 ? -3.992 16.377 -4.067 1.00 97.38 86 ALA A O 1
ATOM 700 N N . THR A 1 87 ? -5.296 14.587 -4.445 1.00 95.62 87 THR A N 1
ATOM 701 C CA . THR A 1 87 ? -5.330 14.651 -5.914 1.00 95.62 87 THR A CA 1
ATOM 702 C C . THR A 1 87 ? -6.720 15.001 -6.456 1.00 95.62 87 THR A C 1
ATOM 704 O O . THR A 1 87 ? -6.891 15.119 -7.667 1.00 95.62 87 THR A O 1
ATOM 707 N N . ARG A 1 88 ? -7.706 15.190 -5.566 1.00 93.31 88 ARG A N 1
ATOM 708 C CA . ARG A 1 88 ? -9.080 15.623 -5.868 1.00 93.31 88 ARG A CA 1
ATOM 709 C C . ARG A 1 88 ? -9.453 16.896 -5.108 1.00 93.31 88 ARG A C 1
ATOM 711 O O . ARG A 1 88 ? -9.003 17.113 -3.982 1.00 93.31 88 ARG A O 1
ATOM 718 N N . ASP A 1 89 ? -10.315 17.710 -5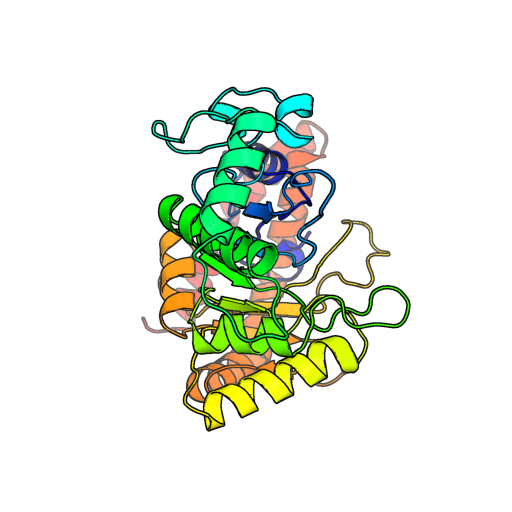.712 1.00 89.88 89 ASP A N 1
ATOM 719 C CA . ASP A 1 89 ? -10.669 19.046 -5.208 1.00 89.88 89 ASP A CA 1
ATOM 720 C C . ASP A 1 89 ? -11.639 19.026 -4.015 1.00 89.88 89 ASP A C 1
ATOM 722 O O . ASP A 1 89 ? -11.629 19.928 -3.174 1.00 89.88 89 ASP A O 1
ATOM 726 N N . ASP A 1 90 ? -12.469 17.994 -3.904 1.00 91.69 90 ASP A N 1
ATOM 727 C CA . ASP A 1 90 ? -13.493 17.809 -2.868 1.00 91.69 90 ASP A CA 1
ATOM 728 C C . ASP A 1 90 ? -12.972 17.035 -1.640 1.00 91.69 90 ASP A C 1
ATOM 730 O O . ASP A 1 90 ? -13.740 16.424 -0.899 1.00 91.69 90 ASP A O 1
ATOM 734 N N . CYS A 1 91 ? -11.657 17.064 -1.413 1.00 93.69 91 CYS A N 1
ATOM 735 C CA . CYS A 1 91 ? -11.041 16.589 -0.178 1.00 93.69 91 CYS A CA 1
ATOM 736 C C . CYS A 1 91 ? -11.618 17.336 1.050 1.00 93.69 91 CYS A C 1
ATOM 738 O O . CYS A 1 91 ? -11.734 18.569 0.974 1.00 93.69 91 CYS A O 1
ATOM 740 N N . PRO A 1 92 ? -11.959 16.636 2.158 1.00 95.94 92 PRO A N 1
ATOM 741 C CA . PRO A 1 92 ? -12.510 17.258 3.365 1.00 95.94 92 PRO A CA 1
ATOM 742 C C . PRO A 1 92 ? -11.623 18.369 3.942 1.00 95.94 92 PRO A C 1
ATOM 744 O O . PRO A 1 92 ? -10.416 18.405 3.703 1.00 95.94 92 PRO A O 1
ATOM 747 N N . ASP A 1 93 ? -12.194 19.258 4.748 1.00 96.56 93 ASP A N 1
ATOM 748 C CA . ASP A 1 93 ? -11.396 20.230 5.498 1.00 96.56 93 ASP A CA 1
ATOM 749 C C . ASP A 1 93 ? -10.651 19.559 6.663 1.00 96.56 93 ASP A C 1
ATOM 751 O O . ASP A 1 93 ? -11.007 18.468 7.115 1.00 96.56 93 ASP A O 1
ATOM 755 N N . VAL A 1 94 ? -9.577 20.205 7.120 1.00 97.94 94 VAL A N 1
ATOM 756 C CA . VAL A 1 94 ? -8.766 19.718 8.242 1.00 97.94 94 VAL A CA 1
ATOM 757 C C . VAL A 1 94 ? -9.479 20.045 9.553 1.00 97.94 94 VAL A C 1
ATOM 759 O O . VAL A 1 94 ? -9.672 21.222 9.858 1.00 97.94 94 VAL A O 1
ATOM 762 N N . MET A 1 95 ? -9.833 19.016 10.321 1.00 98.31 95 MET A N 1
ATOM 763 C CA . MET A 1 95 ? -10.380 19.149 11.672 1.00 98.31 95 MET A CA 1
ATOM 764 C C . MET A 1 95 ? -9.289 19.613 12.639 1.00 98.31 95 MET A C 1
ATOM 766 O O . MET A 1 95 ? -8.133 19.189 12.546 1.00 98.31 95 MET A O 1
ATOM 770 N N . THR A 1 96 ? -9.664 20.438 13.606 1.00 98.25 96 THR A N 1
ATOM 771 C CA . THR A 1 96 ? -8.825 20.699 14.777 1.00 98.25 96 THR A CA 1
ATOM 772 C C . THR A 1 96 ? -8.643 19.425 15.600 1.00 98.25 96 THR A C 1
ATOM 774 O O . THR A 1 96 ? -9.429 18.475 15.497 1.00 98.25 96 THR A O 1
ATOM 777 N N . ARG A 1 97 ? -7.609 19.397 16.452 1.00 97.25 97 ARG A N 1
ATOM 778 C CA . ARG A 1 97 ? -7.415 18.277 17.387 1.00 97.25 97 ARG A CA 1
ATOM 779 C C . ARG A 1 97 ? -8.648 18.067 18.270 1.00 97.25 97 ARG A C 1
ATOM 781 O O . ARG A 1 97 ? -9.123 16.945 18.358 1.00 97.25 97 ARG A O 1
ATOM 788 N N . GLU A 1 98 ? -9.212 19.132 18.837 1.00 97.94 98 GLU A N 1
ATOM 789 C CA . GLU A 1 98 ? -10.397 19.066 19.708 1.00 97.94 98 GLU A CA 1
ATOM 790 C C . GLU A 1 98 ? -11.621 18.467 18.992 1.00 97.94 98 GLU A C 1
ATOM 792 O O . GLU A 1 98 ? -12.238 17.534 19.503 1.00 97.94 98 GLU A O 1
ATOM 797 N N . GLU A 1 99 ? -11.920 18.914 17.765 1.00 98.25 99 GLU A N 1
ATOM 798 C CA . GLU A 1 99 ? -13.019 18.353 16.963 1.00 98.25 99 GLU A CA 1
ATOM 799 C C . GLU A 1 99 ? -12.827 16.858 16.686 1.00 98.25 99 GLU A C 1
ATOM 801 O O . GLU A 1 99 ? -13.784 16.083 16.742 1.00 98.25 99 GLU A O 1
ATOM 806 N N . PHE A 1 100 ? -11.594 16.437 16.390 1.00 98.12 100 PHE A N 1
ATOM 807 C CA . PHE A 1 100 ? -11.275 15.027 16.189 1.00 98.12 100 PHE A CA 1
ATOM 808 C C . PHE A 1 100 ? -11.452 14.213 17.476 1.00 98.12 100 PHE A C 1
ATOM 810 O O . PHE A 1 100 ? -12.087 13.155 17.440 1.00 98.12 100 PHE A O 1
ATOM 817 N N . GLU A 1 101 ? -10.938 14.703 18.606 1.00 97.94 101 GLU A N 1
ATOM 818 C CA . GLU A 1 101 ? -11.059 14.022 19.894 1.00 97.94 101 GLU A CA 1
ATOM 819 C C . GLU A 1 101 ? -12.521 13.828 20.299 1.00 97.94 101 GLU A C 1
ATOM 821 O O . GLU A 1 101 ? -12.913 12.729 20.705 1.00 97.94 101 GLU A O 1
ATOM 826 N N . ASP A 1 102 ? -13.342 14.869 20.167 1.00 97.94 102 ASP A N 1
ATOM 827 C CA . ASP A 1 102 ? -14.762 14.800 20.496 1.00 97.94 102 ASP A CA 1
ATOM 828 C C . ASP A 1 102 ? -15.523 13.891 19.540 1.00 97.94 102 ASP A C 1
ATOM 830 O O . ASP A 1 102 ? -16.321 13.067 19.990 1.00 97.94 102 ASP A O 1
ATOM 834 N N . LYS A 1 103 ? -15.214 13.945 18.241 1.00 97.69 103 LYS A N 1
ATOM 835 C CA . LYS A 1 103 ? -15.798 13.040 17.250 1.00 97.69 103 LYS A CA 1
ATOM 836 C C . LYS A 1 103 ? -15.490 11.575 17.562 1.00 97.69 103 LYS A C 1
ATOM 838 O O . LYS A 1 103 ? -16.408 10.760 17.541 1.00 97.69 103 LYS A O 1
ATOM 843 N N . MET A 1 104 ? -14.234 11.222 17.848 1.00 97.88 104 MET A N 1
ATOM 844 C CA . MET A 1 104 ? -13.868 9.833 18.163 1.00 97.88 104 MET A CA 1
ATOM 845 C C . MET A 1 104 ? -14.429 9.388 19.516 1.00 97.88 104 MET A C 1
ATOM 847 O O . MET A 1 104 ? -14.925 8.269 19.634 1.00 97.88 104 MET A O 1
ATOM 851 N N . THR A 1 105 ? -14.429 10.276 20.518 1.00 97.31 105 THR A N 1
ATOM 852 C CA . THR A 1 105 ? -15.061 10.005 21.820 1.00 97.31 105 THR A CA 1
ATOM 853 C C . THR A 1 105 ? -16.551 9.706 21.648 1.00 97.31 105 THR A C 1
ATOM 855 O O . THR A 1 105 ? -17.064 8.771 22.256 1.00 97.31 105 THR A O 1
ATOM 858 N N . GLU A 1 106 ? -17.253 10.490 20.827 1.00 97.62 106 GLU A N 1
ATOM 859 C CA . GLU A 1 106 ? -18.679 10.300 20.565 1.00 97.62 106 GLU A CA 1
ATOM 860 C C . GLU A 1 106 ? -18.943 8.999 19.803 1.00 97.62 106 GLU A C 1
ATOM 862 O O . GLU A 1 106 ? -19.815 8.228 20.197 1.00 97.62 106 GLU A O 1
ATOM 867 N N . LEU A 1 107 ? -18.145 8.706 18.769 1.00 96.50 107 LEU A N 1
ATOM 868 C CA . LEU A 1 107 ? -18.244 7.455 18.011 1.00 96.50 107 LEU A CA 1
ATOM 869 C C . LEU A 1 107 ? -18.073 6.215 18.897 1.00 96.50 107 LEU A C 1
ATOM 871 O O . LEU A 1 107 ? -18.721 5.204 18.636 1.00 96.50 107 LEU A O 1
ATOM 875 N N . ALA A 1 108 ? -17.236 6.291 19.934 1.00 97.12 108 ALA A N 1
ATOM 876 C CA . ALA A 1 108 ? -16.954 5.174 20.826 1.00 97.12 108 ALA A CA 1
ATOM 877 C C . ALA A 1 108 ? -18.096 4.847 21.809 1.00 97.12 108 ALA A C 1
ATOM 879 O O . ALA A 1 108 ? -18.206 3.697 22.231 1.00 97.12 108 ALA A O 1
ATOM 880 N N . LYS A 1 109 ? -18.956 5.813 22.180 1.00 95.38 109 LYS A N 1
ATOM 881 C CA . LYS A 1 109 ? -19.963 5.647 23.255 1.00 95.38 109 LYS A CA 1
ATOM 882 C C . LYS A 1 109 ? -20.948 4.506 23.008 1.00 95.38 109 LYS A C 1
ATOM 884 O O . LYS A 1 109 ? -21.219 3.727 23.916 1.00 95.38 109 LYS A O 1
ATOM 889 N N . ASP A 1 110 ? -21.458 4.409 21.785 1.00 90.25 110 ASP A N 1
ATOM 890 C CA . ASP A 1 110 ? -22.449 3.401 21.391 1.00 90.25 110 ASP A CA 1
ATOM 891 C C . ASP A 1 110 ? -21.831 2.272 20.549 1.00 90.25 110 ASP A C 1
ATOM 893 O O . ASP A 1 110 ? -22.540 1.468 19.929 1.00 90.25 110 ASP A O 1
ATOM 897 N N . PHE A 1 111 ? -20.497 2.202 20.508 1.00 95.00 111 PHE A N 1
ATOM 898 C CA . PHE A 1 111 ? -19.783 1.245 19.680 1.00 95.00 111 PHE A CA 1
ATOM 899 C C . PHE A 1 111 ? -19.738 -0.130 20.349 1.00 95.00 111 PHE A C 1
ATOM 901 O O . PHE A 1 111 ? -19.008 -0.366 21.309 1.00 95.00 111 PHE A O 1
ATOM 908 N N . LYS A 1 112 ? -20.554 -1.056 19.841 1.00 94.56 112 LYS A N 1
ATOM 909 C CA . LYS A 1 112 ? -20.680 -2.402 20.406 1.00 94.56 112 LYS A CA 1
ATOM 910 C C . LYS A 1 112 ? -19.505 -3.277 19.988 1.00 94.56 112 LYS A C 1
ATOM 912 O O . LYS A 1 112 ? -19.371 -3.621 18.815 1.00 94.56 112 LYS A O 1
ATOM 917 N N . VAL A 1 113 ? -18.714 -3.683 20.970 1.00 96.62 113 VAL A N 1
ATOM 918 C CA . VAL A 1 113 ? -17.578 -4.593 20.818 1.00 96.62 113 VAL A CA 1
ATOM 919 C C . VAL A 1 113 ? -17.581 -5.629 21.946 1.00 96.62 113 VAL A C 1
ATOM 921 O O . VAL A 1 113 ? -18.229 -5.397 22.970 1.00 96.62 113 VAL A O 1
ATOM 924 N N . PRO A 1 114 ? -16.912 -6.780 21.772 1.00 96.12 114 PRO A N 1
ATOM 925 C CA . PRO A 1 114 ? -16.656 -7.713 22.867 1.00 96.12 114 PRO A CA 1
ATOM 926 C C . PRO A 1 114 ? -15.879 -7.058 24.021 1.00 96.12 114 PRO A C 1
ATOM 928 O O . PRO A 1 114 ? -15.092 -6.145 23.789 1.00 96.12 114 PRO A O 1
ATOM 931 N N . ASP A 1 115 ? -16.033 -7.569 25.247 1.00 94.56 115 ASP A N 1
ATOM 932 C CA . ASP A 1 115 ? -15.425 -6.995 26.465 1.00 94.56 115 ASP A CA 1
ATOM 933 C C . ASP A 1 115 ? -13.887 -6.884 26.420 1.00 94.56 115 ASP A C 1
ATOM 935 O O . ASP A 1 115 ? -13.291 -6.087 27.141 1.00 94.56 115 ASP A O 1
ATOM 939 N N . ASN A 1 116 ? -13.227 -7.699 25.595 1.00 94.69 116 ASN A N 1
ATOM 940 C CA . ASN A 1 116 ? -11.774 -7.725 25.411 1.00 94.69 116 ASN A CA 1
ATOM 941 C C . ASN A 1 116 ? -11.283 -6.866 24.229 1.00 94.69 116 ASN A C 1
ATOM 943 O O . ASN A 1 116 ? -10.115 -6.966 23.848 1.00 94.69 116 ASN A O 1
ATOM 947 N N . VAL A 1 117 ? -12.153 -6.035 23.653 1.00 96.69 117 VAL A N 1
ATOM 948 C CA . VAL A 1 117 ? -11.836 -5.080 22.588 1.00 96.69 117 VAL A CA 1
ATOM 949 C C . VAL A 1 117 ? -12.175 -3.677 23.076 1.00 96.69 117 VAL A C 1
ATOM 951 O O . VAL A 1 117 ? -13.264 -3.428 23.584 1.00 96.69 117 VAL A O 1
ATOM 954 N N . ASP A 1 118 ? -11.246 -2.740 22.910 1.00 96.31 118 ASP A N 1
ATOM 955 C CA . ASP A 1 118 ? -11.479 -1.349 23.290 1.00 96.31 118 ASP A CA 1
ATOM 956 C C . ASP A 1 118 ? -12.387 -0.652 22.245 1.00 96.31 118 ASP A C 1
ATOM 958 O O . ASP A 1 118 ? -12.044 -0.624 21.053 1.00 96.31 118 ASP A O 1
ATOM 962 N N . PRO A 1 119 ? -13.544 -0.084 22.644 1.00 96.88 119 PRO A N 1
ATOM 963 C CA . PRO A 1 119 ? -14.481 0.544 21.714 1.00 96.88 119 PRO A CA 1
ATOM 964 C C . PRO A 1 119 ? -13.917 1.804 21.048 1.00 96.88 119 PRO A C 1
ATOM 966 O O . PRO A 1 119 ? -14.286 2.097 19.908 1.00 96.88 119 PRO A O 1
ATOM 969 N N . LEU A 1 120 ? -13.015 2.542 21.703 1.00 97.25 120 LEU A N 1
ATOM 970 C CA . LEU A 1 120 ? -12.356 3.712 21.122 1.00 97.25 120 LEU A CA 1
ATOM 971 C C . LEU A 1 120 ? -11.377 3.287 20.025 1.00 97.25 120 LEU A C 1
ATOM 973 O O . LEU A 1 120 ? -11.380 3.882 18.947 1.00 97.25 120 LEU A O 1
ATOM 977 N N . VAL A 1 121 ? -10.603 2.219 20.246 1.00 96.88 121 VAL A N 1
ATOM 978 C CA . VAL A 1 121 ? -9.723 1.634 19.215 1.00 96.88 121 VAL A CA 1
ATOM 979 C C . VAL A 1 121 ? -10.541 1.146 18.020 1.00 96.88 121 VAL A C 1
ATOM 981 O O . VAL A 1 121 ? -10.280 1.542 16.884 1.00 96.88 121 VAL A O 1
ATOM 984 N N . ALA A 1 122 ? -11.559 0.323 18.267 1.00 97.50 122 ALA A N 1
ATOM 985 C CA . ALA A 1 122 ? -12.352 -0.304 17.215 1.00 97.50 122 ALA A CA 1
ATOM 986 C C . ALA A 1 122 ? -13.147 0.716 16.377 1.00 97.50 122 ALA A C 1
ATOM 988 O O . ALA A 1 122 ? -13.159 0.636 15.144 1.00 97.50 122 ALA A O 1
ATOM 989 N N . SER A 1 123 ? -13.770 1.708 17.025 1.00 97.69 123 SER A N 1
ATOM 990 C CA . SER A 1 123 ? -14.509 2.778 16.338 1.00 97.69 123 SER A CA 1
ATOM 991 C C . SER A 1 123 ? -13.589 3.695 15.530 1.00 97.69 123 SER A C 1
ATOM 993 O O . SER A 1 123 ? -13.916 4.024 14.388 1.00 97.69 123 SER A O 1
ATOM 995 N N . THR A 1 124 ? -12.418 4.049 16.072 1.00 97.94 124 THR A N 1
ATOM 996 C CA . THR A 1 124 ? -11.431 4.886 15.374 1.00 97.94 124 THR A CA 1
ATOM 997 C C . THR A 1 124 ? -10.864 4.167 14.157 1.00 97.94 124 THR A C 1
ATOM 999 O O . THR A 1 124 ? -10.822 4.752 13.076 1.00 97.94 124 THR A O 1
ATOM 1002 N N . LEU A 1 125 ? -10.493 2.886 14.285 1.00 98.12 125 LEU A N 1
ATOM 1003 C CA . LEU A 1 125 ? -10.054 2.091 13.138 1.00 98.12 125 LEU A CA 1
ATOM 1004 C C . LEU A 1 125 ? -11.153 2.028 12.089 1.00 98.12 125 LEU A C 1
ATOM 1006 O O . LEU A 1 125 ? -10.914 2.393 10.942 1.00 98.12 125 LEU A O 1
ATOM 1010 N N . LYS A 1 126 ? -12.380 1.654 12.471 1.00 98.31 126 LYS A N 1
ATOM 1011 C CA . LYS A 1 126 ? -13.502 1.636 11.529 1.00 98.31 126 LYS A CA 1
ATOM 1012 C C . LYS A 1 126 ? -13.652 2.972 10.792 1.00 98.31 126 LYS A C 1
ATOM 1014 O O . LYS A 1 126 ? -13.850 2.963 9.578 1.00 98.31 126 LYS A O 1
ATOM 1019 N N . TRP A 1 127 ? -13.533 4.096 11.498 1.00 98.38 127 TRP A N 1
ATOM 1020 C CA . TRP A 1 127 ? -13.566 5.416 10.877 1.00 98.38 127 TRP A CA 1
ATOM 1021 C C . TRP A 1 127 ? -12.418 5.613 9.875 1.00 98.38 127 TRP A C 1
ATOM 1023 O O . TRP A 1 127 ? -12.690 5.997 8.741 1.00 98.38 127 TRP A O 1
ATOM 1033 N N . ILE A 1 128 ? -11.172 5.279 10.236 1.00 98.62 128 ILE A N 1
ATOM 1034 C CA . ILE A 1 128 ? -10.005 5.336 9.334 1.00 98.62 128 ILE A CA 1
ATOM 1035 C C . ILE A 1 128 ? -10.258 4.522 8.057 1.00 98.62 128 ILE A C 1
ATOM 1037 O O . ILE A 1 128 ? -10.143 5.059 6.956 1.00 98.62 128 ILE A O 1
ATOM 1041 N N . TYR A 1 129 ? -10.651 3.251 8.187 1.00 98.69 129 TYR A N 1
ATOM 1042 C CA . TYR A 1 129 ? -10.914 2.371 7.042 1.00 98.69 129 TYR A CA 1
ATOM 1043 C C . TYR A 1 129 ? -12.037 2.916 6.143 1.00 98.69 129 TYR A C 1
ATOM 1045 O O . TYR A 1 129 ? -11.933 2.873 4.915 1.00 98.69 129 TYR A O 1
ATOM 1053 N N . ASP A 1 130 ? -13.097 3.476 6.729 1.00 98.62 130 ASP A N 1
ATOM 1054 C CA . ASP A 1 130 ? -14.184 4.095 5.969 1.00 98.62 130 ASP A CA 1
ATOM 1055 C C . ASP A 1 130 ? -13.742 5.384 5.256 1.00 98.62 130 ASP A C 1
ATOM 1057 O O . ASP A 1 130 ? -14.158 5.621 4.120 1.00 98.62 130 ASP A O 1
ATOM 1061 N N . GLU A 1 131 ? -12.883 6.206 5.864 1.00 98.56 131 GLU A N 1
ATOM 1062 C CA . GLU A 1 131 ? -12.327 7.391 5.200 1.00 98.56 131 GLU A CA 1
ATOM 1063 C C . GLU A 1 131 ? -11.388 7.026 4.045 1.00 98.56 131 GLU A C 1
ATOM 1065 O O . GLU A 1 131 ? -11.451 7.668 2.998 1.00 98.56 131 GLU A O 1
ATOM 1070 N N . ILE A 1 132 ? -10.592 5.957 4.166 1.00 98.75 132 ILE A N 1
ATOM 1071 C CA . ILE A 1 132 ? -9.768 5.455 3.051 1.00 98.75 132 ILE A CA 1
ATOM 1072 C C . ILE A 1 132 ? -10.653 5.049 1.866 1.00 98.75 132 ILE A C 1
ATOM 1074 O O . ILE A 1 132 ? -10.372 5.397 0.716 1.00 98.75 132 ILE A O 1
ATOM 1078 N N . ARG A 1 133 ? -11.777 4.372 2.131 1.00 98.50 133 ARG A N 1
ATOM 1079 C CA . ARG A 1 133 ? -12.748 4.015 1.084 1.00 98.50 133 ARG A CA 1
ATOM 1080 C C . ARG A 1 133 ? -13.380 5.245 0.443 1.00 98.50 133 ARG A C 1
ATOM 1082 O O . ARG A 1 133 ? -13.512 5.284 -0.779 1.00 98.50 133 ARG A O 1
ATOM 1089 N N . LYS A 1 134 ? -13.743 6.262 1.232 1.00 98.38 134 LYS A N 1
ATOM 1090 C CA . LYS A 1 134 ? -14.245 7.551 0.713 1.00 98.38 134 LYS A CA 1
ATOM 1091 C C . LYS A 1 134 ? -13.195 8.286 -0.123 1.00 98.38 134 LYS A C 1
ATOM 1093 O O . LYS A 1 134 ? -13.564 8.991 -1.065 1.00 98.38 134 LYS A O 1
ATOM 1098 N N . ALA A 1 135 ? -11.912 8.077 0.169 1.00 98.19 135 ALA A N 1
ATOM 1099 C CA . ALA A 1 135 ? -10.789 8.539 -0.637 1.00 98.19 135 ALA A CA 1
ATOM 1100 C C . ALA A 1 135 ? -10.555 7.700 -1.905 1.00 98.19 135 ALA A C 1
ATOM 1102 O O . ALA A 1 135 ? -9.612 7.976 -2.635 1.00 98.19 135 ALA A O 1
ATOM 1103 N N . ASN A 1 136 ? -11.380 6.693 -2.208 1.00 98.31 136 ASN A N 1
ATOM 1104 C CA . ASN A 1 136 ? -11.167 5.753 -3.315 1.00 98.31 136 ASN A CA 1
ATOM 1105 C C . ASN A 1 136 ? -9.838 4.976 -3.216 1.00 98.31 136 ASN A C 1
ATOM 1107 O O . ASN A 1 136 ? -9.271 4.605 -4.251 1.00 98.31 136 ASN A O 1
ATOM 1111 N N . GLY A 1 137 ? -9.337 4.764 -1.995 1.00 98.38 137 GLY A N 1
ATOM 1112 C CA . GLY A 1 137 ? -8.152 3.961 -1.702 1.00 98.38 137 GLY A CA 1
ATOM 1113 C C . GLY A 1 137 ? -8.482 2.507 -1.365 1.00 98.38 137 GLY A C 1
ATOM 1114 O O . GLY A 1 137 ? -9.645 2.124 -1.214 1.00 98.38 137 GLY A O 1
ATOM 1115 N N . LEU A 1 138 ? -7.433 1.698 -1.247 1.00 98.81 138 LEU A N 1
ATOM 1116 C CA . LEU A 1 138 ? -7.468 0.357 -0.675 1.00 98.81 138 LEU A CA 1
ATOM 1117 C C . LEU A 1 138 ? -6.986 0.440 0.773 1.00 98.81 138 LEU A C 1
ATOM 1119 O O . LEU A 1 138 ? -5.835 0.801 1.020 1.00 98.81 138 LEU A O 1
ATOM 1123 N N . ALA A 1 139 ? -7.865 0.102 1.711 1.00 98.56 139 ALA A N 1
ATOM 1124 C CA . ALA A 1 139 ? -7.557 0.147 3.130 1.00 98.56 139 ALA A CA 1
ATOM 1125 C C . ALA A 1 139 ? -6.967 -1.195 3.593 1.00 98.56 139 ALA A C 1
ATOM 1127 O O . ALA A 1 139 ? -7.676 -2.206 3.641 1.00 98.56 139 ALA A O 1
ATOM 1128 N N . ILE A 1 140 ? -5.667 -1.217 3.886 1.00 98.69 140 ILE A N 1
ATOM 1129 C CA . ILE A 1 140 ? -4.915 -2.448 4.160 1.00 98.69 140 ILE A CA 1
ATOM 1130 C C . ILE A 1 140 ? -4.606 -2.536 5.653 1.00 98.69 140 ILE A C 1
ATOM 1132 O O . ILE A 1 140 ? -4.021 -1.613 6.224 1.00 98.69 140 ILE A O 1
ATOM 1136 N N . PHE A 1 141 ? -4.978 -3.660 6.260 1.00 97.94 141 PHE A N 1
ATOM 1137 C CA . PHE A 1 141 ? -4.569 -3.997 7.617 1.00 97.94 141 PHE A CA 1
ATOM 1138 C C . PHE A 1 141 ? -3.187 -4.642 7.592 1.00 97.94 141 PHE A C 1
ATOM 1140 O O . PHE A 1 141 ? -2.988 -5.626 6.871 1.00 97.94 141 PHE A O 1
ATOM 1147 N N . VAL A 1 142 ? -2.243 -4.059 8.332 1.00 95.56 142 VAL A N 1
ATOM 1148 C CA . VAL A 1 142 ? -0.820 -4.380 8.214 1.00 95.56 142 VAL A CA 1
ATOM 1149 C C . VAL A 1 142 ? -0.221 -4.959 9.483 1.00 95.56 142 VAL A C 1
ATOM 1151 O O . VAL A 1 142 ? -0.609 -4.601 10.590 1.00 95.56 142 VAL A O 1
ATOM 1154 N N . HIS A 1 143 ? 0.697 -5.897 9.261 1.00 91.50 143 HIS A N 1
ATOM 1155 C CA . HIS A 1 143 ? 1.562 -6.572 10.224 1.00 91.50 143 HIS A CA 1
ATOM 1156 C C . HIS A 1 143 ? 1.089 -6.669 11.702 1.00 91.50 143 HIS A C 1
ATOM 1158 O O . HIS A 1 143 ? 1.811 -6.244 12.611 1.00 91.50 143 HIS A O 1
ATOM 1164 N N . PRO A 1 144 ? -0.077 -7.275 12.004 1.00 89.81 144 PRO A N 1
ATOM 1165 C CA . PRO A 1 144 ? -0.604 -7.324 13.377 1.00 89.81 144 PRO A CA 1
ATOM 1166 C C . PRO A 1 144 ? 0.266 -8.111 14.362 1.00 89.81 144 PRO A C 1
ATOM 1168 O O . PRO A 1 144 ? 0.234 -7.866 15.567 1.00 89.81 144 PRO A O 1
ATOM 1171 N N . THR A 1 145 ? 1.049 -9.068 13.859 1.00 91.25 145 THR A N 1
ATOM 1172 C CA . THR A 1 145 ? 1.963 -9.895 14.661 1.00 91.25 145 THR A CA 1
ATOM 1173 C C . THR A 1 145 ? 3.378 -9.322 14.712 1.00 91.25 145 THR A C 1
ATOM 1175 O O . THR A 1 145 ? 4.308 -10.011 15.137 1.00 91.25 145 THR A O 1
ATOM 1178 N N . TRP A 1 146 ? 3.562 -8.060 14.307 1.00 91.31 146 TRP A N 1
ATOM 1179 C CA . TRP A 1 146 ? 4.797 -7.334 14.572 1.00 91.31 146 TRP A CA 1
ATOM 1180 C C . TRP A 1 146 ? 5.064 -7.296 16.080 1.00 91.31 146 TRP A C 1
ATOM 1182 O O . TRP A 1 146 ? 4.170 -7.010 16.880 1.00 91.31 146 TRP A O 1
ATOM 1192 N N . ILE A 1 147 ? 6.292 -7.625 16.477 1.00 89.06 147 ILE A N 1
ATOM 1193 C CA . ILE A 1 147 ? 6.686 -7.671 17.884 1.00 89.06 147 ILE A CA 1
ATOM 1194 C C . ILE A 1 147 ? 7.255 -6.312 18.285 1.00 89.06 147 ILE A C 1
ATOM 1196 O O . ILE A 1 147 ? 8.334 -5.915 17.841 1.00 89.06 147 ILE A O 1
ATOM 1200 N N . THR A 1 148 ? 6.558 -5.627 19.190 1.00 83.50 148 THR A N 1
ATOM 1201 C CA . THR A 1 148 ? 7.022 -4.385 19.813 1.00 83.50 148 THR A CA 1
ATOM 1202 C C . THR A 1 148 ? 7.403 -4.641 21.265 1.00 83.50 148 THR A C 1
ATOM 1204 O O . THR A 1 148 ? 6.585 -4.971 22.125 1.00 83.50 148 THR A O 1
ATOM 1207 N N . GLY A 1 149 ? 8.699 -4.531 21.562 1.00 82.12 149 GLY A N 1
ATOM 1208 C CA . GLY A 1 149 ? 9.224 -4.913 22.872 1.00 82.12 149 GLY A CA 1
ATOM 1209 C C . GLY A 1 149 ? 9.094 -6.421 23.102 1.00 82.12 149 GLY A C 1
ATOM 1210 O O . GLY A 1 149 ? 9.847 -7.189 22.516 1.00 82.12 149 GLY A O 1
ATOM 1211 N N . ASN A 1 150 ? 8.156 -6.832 23.962 1.00 83.00 150 ASN A N 1
ATOM 1212 C CA . ASN A 1 150 ? 7.949 -8.235 24.353 1.00 83.00 150 ASN A CA 1
ATOM 1213 C C . ASN A 1 150 ? 6.536 -8.758 24.029 1.00 83.00 150 ASN A C 1
ATOM 1215 O O . ASN A 1 150 ? 6.148 -9.811 24.533 1.00 83.00 150 ASN A O 1
ATOM 1219 N N . THR A 1 151 ? 5.746 -8.017 23.250 1.00 84.06 151 THR A N 1
ATOM 1220 C CA . THR A 1 151 ? 4.351 -8.356 22.932 1.00 84.06 151 THR A CA 1
ATOM 1221 C C . THR A 1 151 ? 4.064 -8.143 21.451 1.00 84.06 151 THR A C 1
ATOM 1223 O O . THR A 1 151 ? 4.763 -7.375 20.789 1.00 84.06 151 THR A O 1
ATOM 1226 N N . PHE A 1 152 ? 3.029 -8.804 20.932 1.00 86.81 152 PHE A N 1
ATOM 1227 C CA . PHE A 1 152 ? 2.475 -8.440 19.629 1.00 86.81 152 PHE A CA 1
ATOM 1228 C C . PHE A 1 152 ? 1.852 -7.049 19.694 1.00 86.81 152 PHE A C 1
ATOM 1230 O O . PHE A 1 152 ? 1.312 -6.654 20.732 1.00 86.81 152 PHE A O 1
ATOM 1237 N N . HIS A 1 153 ? 1.977 -6.315 18.593 1.00 86.25 153 HIS A N 1
ATOM 1238 C CA . HIS A 1 153 ? 1.502 -4.943 18.469 1.00 86.25 153 HIS A CA 1
ATOM 1239 C C . HIS A 1 153 ? -0.019 -4.846 18.599 1.00 86.25 153 HIS A C 1
ATOM 1241 O O . HIS A 1 153 ? -0.516 -4.004 19.348 1.00 86.25 153 HIS A O 1
ATOM 1247 N N . ASP A 1 154 ? -0.738 -5.758 17.942 1.00 89.94 154 ASP A N 1
ATOM 1248 C CA . ASP A 1 154 ? -2.193 -5.847 18.011 1.00 89.94 154 ASP A CA 1
ATOM 1249 C C . ASP A 1 154 ? -2.632 -7.064 18.832 1.00 89.94 154 ASP A C 1
ATOM 1251 O O . ASP A 1 154 ? -2.028 -8.136 18.775 1.00 89.94 154 ASP A O 1
ATOM 1255 N N . SER A 1 155 ? -3.715 -6.916 19.598 1.00 91.75 155 SER A N 1
ATOM 1256 C CA . SER A 1 155 ? -4.297 -8.043 20.329 1.00 91.75 155 SER A CA 1
ATOM 1257 C C . SER A 1 155 ? -5.063 -8.977 19.388 1.00 91.75 155 SER A C 1
ATOM 1259 O O . SER A 1 155 ? -5.747 -8.525 18.466 1.00 91.75 155 SER A O 1
ATOM 1261 N N . ASP A 1 156 ? -5.036 -10.282 19.674 1.00 92.00 156 ASP A N 1
ATOM 1262 C CA . ASP A 1 156 ? -5.807 -11.274 18.909 1.00 92.00 156 ASP A CA 1
ATOM 1263 C C . ASP A 1 156 ? -7.307 -10.943 18.895 1.00 92.00 156 ASP A C 1
ATOM 1265 O O . ASP A 1 156 ? -7.963 -11.059 17.864 1.00 92.00 156 ASP A O 1
ATOM 1269 N N . ALA A 1 157 ? -7.836 -10.442 20.017 1.00 95.25 157 ALA A N 1
ATOM 1270 C CA . ALA A 1 157 ? -9.232 -10.030 20.143 1.00 95.25 157 ALA A CA 1
ATOM 1271 C C . ALA A 1 157 ? -9.613 -8.905 19.168 1.00 95.25 157 ALA A C 1
ATOM 1273 O O . ALA A 1 157 ? -10.679 -8.947 18.552 1.00 95.25 157 ALA A O 1
ATOM 1274 N N . LEU A 1 158 ? -8.743 -7.900 19.017 1.00 96.00 158 LEU A N 1
ATOM 1275 C CA . LEU A 1 158 ? -8.964 -6.818 18.063 1.00 96.00 158 LEU A CA 1
ATOM 1276 C C . LEU A 1 158 ? -8.876 -7.340 16.628 1.00 96.00 158 LEU A C 1
ATOM 1278 O O . LEU A 1 158 ? -9.702 -6.977 15.794 1.00 96.00 158 LEU A O 1
ATOM 1282 N N . ASN A 1 159 ? -7.902 -8.204 16.350 1.00 95.06 159 ASN A N 1
ATOM 1283 C CA . ASN A 1 159 ? -7.718 -8.790 15.030 1.00 95.06 159 ASN A CA 1
ATOM 1284 C C . ASN A 1 159 ? -8.935 -9.631 14.605 1.00 95.06 159 ASN A C 1
ATOM 1286 O O . ASN A 1 159 ? -9.460 -9.476 13.500 1.00 95.06 159 ASN A O 1
ATOM 1290 N N . ASP A 1 160 ? -9.445 -10.472 15.506 1.00 95.75 160 ASP A N 1
ATOM 1291 C CA . ASP A 1 160 ? -10.677 -11.229 15.290 1.00 95.75 160 ASP A CA 1
ATOM 1292 C C . ASP A 1 160 ? -11.846 -10.285 15.024 1.00 95.75 160 ASP A C 1
ATOM 1294 O O . ASP A 1 160 ? -12.533 -10.430 14.016 1.00 95.75 160 ASP A O 1
ATOM 1298 N N . TRP A 1 161 ? -12.011 -9.239 15.834 1.00 97.31 161 TRP A N 1
ATOM 1299 C CA . TRP A 1 161 ? -13.070 -8.261 15.611 1.00 97.31 161 TRP A CA 1
ATOM 1300 C C . TRP A 1 161 ? -12.971 -7.574 14.236 1.00 97.31 161 TRP A C 1
ATOM 1302 O O . TRP A 1 161 ? -13.989 -7.445 13.548 1.00 97.31 161 TRP A O 1
ATOM 1312 N N . LEU A 1 162 ? -11.771 -7.176 13.795 1.00 97.25 162 LEU A N 1
ATOM 1313 C CA . LEU A 1 162 ? -11.546 -6.556 12.482 1.00 97.25 162 LEU A CA 1
ATOM 1314 C C . LEU A 1 162 ? -11.936 -7.493 11.328 1.00 97.25 162 LEU A C 1
ATOM 1316 O O . LEU A 1 162 ? -12.569 -7.050 10.363 1.00 97.25 162 LEU A O 1
ATOM 1320 N N . VAL A 1 163 ? -11.590 -8.779 11.438 1.00 97.06 163 VAL A N 1
ATOM 1321 C CA . VAL A 1 163 ? -11.931 -9.815 10.451 1.00 97.06 163 VAL A CA 1
ATOM 1322 C C . VAL A 1 163 ? -13.428 -10.096 10.431 1.00 97.06 163 VAL A C 1
ATOM 1324 O O . VAL A 1 163 ? -14.055 -10.037 9.369 1.00 97.06 163 VAL A O 1
ATOM 1327 N N . GLU A 1 164 ? -14.014 -10.369 11.596 1.00 96.69 164 GLU A N 1
ATOM 1328 C CA . GLU A 1 164 ? -15.417 -10.763 11.734 1.00 96.69 164 GLU A CA 1
ATOM 1329 C C . GLU A 1 164 ? -16.366 -9.654 11.262 1.00 96.69 164 GLU A C 1
ATOM 1331 O O . GLU A 1 164 ? -17.403 -9.927 10.652 1.00 96.69 164 GLU A O 1
ATOM 1336 N N . ASN A 1 165 ? -15.969 -8.391 11.453 1.00 97.00 165 ASN A N 1
ATOM 1337 C CA . ASN A 1 165 ? -16.728 -7.216 11.025 1.00 97.00 165 ASN A CA 1
ATOM 1338 C C . ASN A 1 165 ? -16.313 -6.677 9.646 1.00 97.00 165 ASN A C 1
ATOM 1340 O O . ASN A 1 165 ? -16.862 -5.666 9.204 1.00 97.00 165 ASN A O 1
ATOM 1344 N N . LYS A 1 166 ? -15.388 -7.350 8.942 1.00 96.62 166 LYS A N 1
ATOM 1345 C CA . LYS A 1 166 ? -14.926 -6.996 7.584 1.00 96.62 166 LYS A CA 1
ATOM 1346 C C . LYS A 1 166 ? -14.473 -5.537 7.479 1.00 96.62 166 LYS A C 1
ATOM 1348 O O . LYS A 1 166 ? -14.868 -4.805 6.570 1.00 96.62 166 LYS A O 1
ATOM 1353 N N . ILE A 1 167 ? -13.680 -5.101 8.454 1.00 97.75 167 ILE A N 1
ATOM 1354 C CA . ILE A 1 167 ? -13.329 -3.690 8.619 1.00 97.75 167 ILE A CA 1
ATOM 1355 C C . ILE A 1 167 ? -12.356 -3.209 7.543 1.00 97.75 167 ILE A C 1
ATOM 1357 O O . ILE A 1 167 ? -12.523 -2.093 7.055 1.00 97.75 167 ILE A O 1
ATOM 1361 N N . PHE A 1 168 ? -11.413 -4.046 7.111 1.00 98.31 168 PHE A N 1
ATOM 1362 C CA . PHE A 1 168 ? -10.394 -3.726 6.105 1.00 98.31 168 PHE A CA 1
ATOM 1363 C C . PHE A 1 168 ? -10.714 -4.295 4.713 1.00 98.31 168 PHE A C 1
ATOM 1365 O O . PHE A 1 168 ? -11.547 -5.189 4.571 1.00 98.31 168 PHE A O 1
ATOM 1372 N N . ASP A 1 169 ? -10.061 -3.769 3.670 1.00 98.56 169 ASP A N 1
ATOM 1373 C CA . ASP A 1 169 ? -10.246 -4.218 2.280 1.00 98.56 169 ASP A CA 1
ATOM 1374 C C . ASP A 1 169 ? -9.219 -5.271 1.843 1.00 98.56 169 ASP A C 1
ATOM 1376 O O . ASP A 1 169 ? -9.504 -6.067 0.948 1.00 98.56 169 ASP A O 1
ATOM 1380 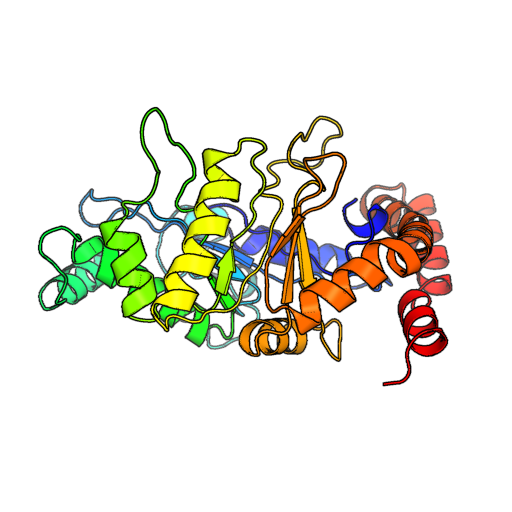N N . ALA A 1 170 ? -8.026 -5.268 2.439 1.00 98.50 170 ALA A N 1
ATOM 1381 C CA . ALA A 1 170 ? -6.985 -6.265 2.209 1.00 98.50 170 ALA A CA 1
ATOM 1382 C C . ALA A 1 170 ? -6.138 -6.475 3.470 1.00 98.50 170 ALA A C 1
ATOM 1384 O O . ALA A 1 170 ? -6.046 -5.592 4.320 1.00 98.50 170 ALA A O 1
ATOM 1385 N N . PHE A 1 171 ? -5.511 -7.642 3.562 1.00 98.31 171 PHE A N 1
ATOM 1386 C CA . PHE A 1 171 ? -4.626 -8.018 4.656 1.00 98.31 171 PHE A CA 1
ATOM 1387 C C . PHE A 1 171 ? -3.190 -8.168 4.161 1.00 98.31 171 PHE A C 1
ATOM 1389 O O . PHE A 1 171 ? -2.937 -8.888 3.190 1.00 98.31 171 PHE A O 1
ATOM 1396 N N . GLU A 1 172 ? -2.241 -7.517 4.825 1.00 97.75 172 GLU A N 1
ATOM 1397 C CA . GLU A 1 172 ? -0.825 -7.787 4.610 1.00 97.75 172 GLU A CA 1
ATOM 1398 C C . GLU A 1 172 ? -0.453 -9.107 5.279 1.00 97.75 172 GLU A C 1
ATOM 1400 O O . GLU A 1 172 ? -0.204 -9.189 6.478 1.00 97.75 172 GLU A O 1
ATOM 1405 N N . VAL A 1 173 ? -0.433 -10.173 4.485 1.00 97.31 173 VAL A N 1
ATOM 1406 C CA . VAL A 1 173 ? -0.163 -11.514 5.003 1.00 97.31 173 VAL A CA 1
ATOM 1407 C C . VAL A 1 173 ? 1.337 -11.804 5.091 1.00 97.31 173 VAL A C 1
ATOM 1409 O O . VAL A 1 173 ? 1.744 -12.582 5.950 1.00 97.31 173 VAL A O 1
ATOM 1412 N N . LEU A 1 174 ? 2.160 -11.144 4.265 1.00 95.88 174 LEU A N 1
ATOM 1413 C CA . LEU A 1 174 ? 3.628 -11.204 4.307 1.00 95.88 174 LEU A CA 1
ATOM 1414 C C . LEU A 1 174 ? 4.209 -9.781 4.335 1.00 95.88 174 LEU A C 1
ATOM 1416 O O . LEU A 1 174 ? 3.934 -8.984 3.445 1.00 95.88 174 LEU A O 1
ATOM 1420 N N . CYS A 1 175 ? 5.027 -9.475 5.332 1.00 91.19 175 CYS A N 1
ATOM 1421 C CA . CYS A 1 175 ? 5.601 -8.155 5.590 1.00 91.19 175 CYS A CA 1
ATOM 1422 C C . CYS A 1 175 ? 7.142 -8.196 5.562 1.00 91.19 175 CYS A C 1
ATOM 1424 O O . CYS A 1 175 ? 7.755 -9.259 5.438 1.00 91.19 175 CYS A O 1
ATOM 1426 N N . GLY A 1 176 ? 7.775 -7.037 5.719 1.00 88.44 176 GLY A N 1
ATOM 1427 C CA . GLY A 1 176 ? 9.214 -6.797 5.675 1.00 88.44 176 GLY A CA 1
ATOM 1428 C C . GLY A 1 176 ? 10.068 -7.356 6.803 1.00 88.44 176 GLY A C 1
ATOM 1429 O O . GLY A 1 176 ? 11.240 -7.010 6.887 1.00 88.44 176 GLY A O 1
ATOM 1430 N N . GLU A 1 177 ? 9.540 -8.195 7.683 1.00 89.62 177 GLU A N 1
ATOM 1431 C CA . GLU A 1 177 ? 10.336 -8.773 8.763 1.00 89.62 177 GLU A CA 1
ATOM 1432 C C . GLU A 1 177 ? 10.733 -10.217 8.472 1.00 89.62 177 GLU A C 1
ATOM 1434 O O . GLU A 1 177 ? 10.022 -10.984 7.824 1.00 89.62 177 GLU A O 1
ATOM 1439 N N . ASN A 1 178 ? 11.925 -10.590 8.932 1.00 87.19 178 ASN A N 1
ATOM 1440 C CA . ASN A 1 178 ? 12.600 -11.822 8.521 1.00 87.19 178 ASN A CA 1
ATOM 1441 C C . ASN A 1 178 ? 12.503 -12.965 9.546 1.00 87.19 178 ASN A C 1
ATOM 1443 O O . ASN A 1 178 ? 13.179 -13.984 9.388 1.00 87.19 178 ASN A O 1
ATOM 1447 N N . TYR A 1 179 ? 11.661 -12.819 10.571 1.00 88.94 179 TYR A N 1
ATOM 1448 C CA . TYR A 1 179 ? 11.392 -13.844 11.579 1.00 88.94 179 TYR A CA 1
ATOM 1449 C C . TYR A 1 179 ? 10.013 -14.491 11.380 1.00 88.94 179 TYR A C 1
ATOM 1451 O O . TYR A 1 179 ? 9.114 -13.939 10.740 1.00 88.94 179 TYR A O 1
ATOM 1459 N N . PHE A 1 180 ? 9.862 -15.723 11.870 1.00 90.19 180 PHE A N 1
ATOM 1460 C CA . PHE A 1 180 ? 8.703 -16.558 11.557 1.00 90.19 180 PHE A CA 1
ATOM 1461 C C . PHE A 1 180 ? 7.420 -16.052 12.218 1.00 90.19 180 PHE A C 1
ATOM 1463 O O . PHE A 1 180 ? 6.355 -16.148 11.623 1.00 90.19 180 PHE A O 1
ATOM 1470 N N . GLU A 1 181 ? 7.505 -15.501 13.420 1.00 92.12 181 GLU A N 1
ATOM 1471 C CA . GLU A 1 181 ? 6.358 -15.067 14.212 1.00 92.12 181 GLU A CA 1
ATOM 1472 C C . GLU A 1 181 ? 5.569 -13.945 13.528 1.00 92.12 181 GLU A C 1
ATOM 1474 O O . GLU A 1 181 ? 4.348 -13.901 13.644 1.00 92.12 181 GLU A O 1
ATOM 1479 N N . GLN A 1 182 ? 6.222 -13.094 12.732 1.00 89.12 182 GLN A N 1
ATOM 1480 C CA . GLN A 1 182 ? 5.502 -12.092 11.951 1.00 89.12 182 GLN A CA 1
ATOM 1481 C C . GLN A 1 182 ? 4.788 -12.740 10.755 1.00 89.12 182 GLN A C 1
ATOM 1483 O O . GLN A 1 182 ? 3.568 -12.893 10.742 1.00 89.12 182 GLN A O 1
ATOM 1488 N N . ASN A 1 183 ? 5.547 -13.226 9.772 1.00 92.44 183 ASN A N 1
ATOM 1489 C CA . ASN A 1 183 ? 4.971 -13.681 8.500 1.00 92.44 183 ASN A CA 1
ATOM 1490 C C . ASN A 1 183 ? 4.292 -15.060 8.584 1.00 92.44 183 ASN A C 1
ATOM 1492 O O . ASN A 1 183 ? 3.287 -15.326 7.919 1.00 92.44 183 ASN A O 1
ATOM 1496 N N . GLY A 1 184 ? 4.833 -15.959 9.402 1.00 94.44 184 GLY A N 1
ATOM 1497 C CA . GLY A 1 184 ? 4.320 -17.310 9.611 1.00 94.44 184 GLY A CA 1
ATOM 1498 C C . GLY A 1 184 ? 2.971 -17.316 10.322 1.00 94.44 184 GLY A C 1
ATOM 1499 O O . GLY A 1 184 ? 2.048 -17.966 9.834 1.00 94.44 184 GLY A O 1
ATOM 1500 N N . TYR A 1 185 ? 2.814 -16.562 11.415 1.00 94.88 185 TYR A N 1
ATOM 1501 C CA . TYR A 1 185 ? 1.537 -16.506 12.141 1.00 94.88 185 TYR A CA 1
ATOM 1502 C C . TYR A 1 185 ? 0.444 -15.809 11.330 1.00 94.88 185 TYR A C 1
ATOM 1504 O O . TYR A 1 185 ? -0.670 -16.321 11.268 1.00 94.88 185 TYR A O 1
ATOM 1512 N N . GLN A 1 186 ? 0.765 -14.734 10.603 1.00 95.25 186 GLN A N 1
ATOM 1513 C CA . GLN A 1 186 ? -0.167 -14.118 9.650 1.00 95.25 186 GLN A CA 1
ATOM 1514 C C . GLN A 1 186 ? -0.633 -15.104 8.572 1.00 95.25 186 GLN A C 1
ATOM 1516 O O . GLN A 1 186 ? -1.819 -15.159 8.248 1.00 95.25 186 GLN A O 1
ATOM 1521 N N . THR A 1 187 ? 0.284 -15.921 8.042 1.00 95.88 187 THR A N 1
ATOM 1522 C CA . THR A 1 187 ? -0.043 -16.946 7.040 1.00 95.88 187 THR A CA 1
ATOM 1523 C C . THR A 1 187 ? -0.948 -18.037 7.611 1.00 95.88 187 THR A C 1
ATOM 1525 O O . THR A 1 187 ? -1.917 -18.424 6.957 1.00 95.88 187 THR A O 1
ATOM 1528 N N . VAL A 1 188 ? -0.653 -18.540 8.816 1.00 96.19 188 VAL A N 1
ATOM 1529 C CA . VAL A 1 188 ? -1.501 -19.535 9.498 1.00 96.19 188 VAL A CA 1
ATOM 1530 C C . VAL A 1 188 ? -2.894 -18.956 9.726 1.00 96.19 188 VAL A C 1
ATOM 1532 O O . VAL A 1 188 ? -3.880 -19.559 9.302 1.00 96.19 188 VAL A O 1
ATOM 1535 N N . ARG A 1 189 ? -2.965 -17.742 10.278 1.00 95.25 189 ARG A N 1
ATOM 1536 C CA . ARG A 1 189 ? -4.218 -17.043 10.560 1.00 95.25 189 ARG A CA 1
ATOM 1537 C C . ARG A 1 189 ? -5.069 -16.829 9.310 1.00 95.25 189 ARG A C 1
ATOM 1539 O O . ARG A 1 189 ? -6.262 -17.096 9.343 1.00 95.25 189 ARG A O 1
ATOM 1546 N N . TYR A 1 190 ? -4.465 -16.444 8.184 1.00 97.00 190 TYR A N 1
ATOM 1547 C CA . TYR A 1 190 ? -5.185 -16.305 6.912 1.00 97.00 190 TYR A CA 1
ATOM 1548 C C . TYR A 1 190 ? -5.934 -17.587 6.509 1.00 97.00 190 TYR A C 1
ATOM 1550 O O . TYR A 1 190 ? -7.084 -17.534 6.064 1.00 97.00 190 TYR A O 1
ATOM 1558 N N . TYR A 1 191 ? -5.303 -18.754 6.666 1.00 96.88 191 TYR A N 1
ATOM 1559 C CA . TYR A 1 191 ? -5.942 -20.027 6.332 1.00 96.88 191 TYR A CA 1
ATOM 1560 C C . TYR A 1 191 ? -6.942 -20.496 7.396 1.00 96.88 191 TYR A C 1
ATOM 1562 O O . TYR A 1 191 ? -7.938 -21.122 7.029 1.00 96.88 191 TYR A O 1
ATOM 1570 N N . GLU A 1 192 ? -6.726 -20.175 8.673 1.00 96.94 192 GLU A N 1
ATOM 1571 C CA . GLU A 1 192 ? -7.705 -20.423 9.740 1.00 96.94 192 GLU A CA 1
ATOM 1572 C C . GLU A 1 192 ? -8.971 -19.581 9.560 1.00 96.94 192 GLU A C 1
ATOM 1574 O O . GLU A 1 192 ? -10.076 -20.124 9.580 1.00 96.94 192 GLU A O 1
ATOM 1579 N N . ASP A 1 193 ? -8.827 -18.285 9.286 1.00 97.12 193 ASP A N 1
ATOM 1580 C CA . ASP A 1 193 ? -9.942 -17.384 8.986 1.00 97.12 193 ASP A CA 1
ATOM 1581 C C . ASP A 1 193 ? -10.730 -17.882 7.773 1.00 97.12 193 ASP A C 1
ATOM 1583 O O . ASP A 1 193 ? -11.958 -17.978 7.818 1.00 97.12 193 ASP A O 1
ATOM 1587 N N . LYS A 1 194 ? -10.029 -18.317 6.718 1.00 95.94 194 LYS A N 1
ATOM 1588 C CA . LYS A 1 194 ? -10.665 -18.926 5.544 1.00 95.94 194 LYS A CA 1
ATOM 1589 C C . LYS A 1 194 ? -11.428 -20.206 5.887 1.00 95.94 194 LYS A C 1
ATOM 1591 O O . LYS A 1 194 ? -12.495 -20.429 5.320 1.00 95.94 194 LYS A O 1
ATOM 1596 N N . ALA A 1 195 ? -10.903 -21.043 6.782 1.00 97.12 195 ALA A N 1
ATOM 1597 C CA . ALA A 1 195 ? -11.589 -22.246 7.256 1.00 97.12 195 ALA A CA 1
ATOM 1598 C C . ALA A 1 195 ? -12.813 -21.927 8.137 1.00 97.12 195 ALA A C 1
ATOM 1600 O O . ALA A 1 195 ? -13.724 -22.746 8.227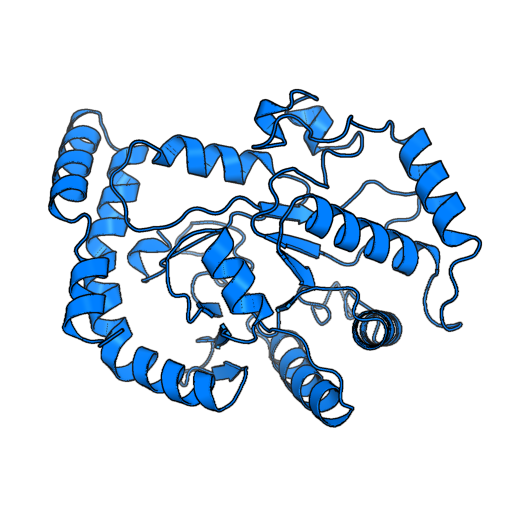 1.00 97.12 195 ALA A O 1
ATOM 1601 N N . ARG A 1 196 ? -12.852 -20.732 8.741 1.00 96.81 196 ARG A N 1
ATOM 1602 C CA . ARG A 1 196 ? -13.985 -20.159 9.489 1.00 96.81 196 ARG A CA 1
ATOM 1603 C C . ARG A 1 196 ? -14.947 -19.341 8.608 1.00 96.81 196 ARG A C 1
ATOM 1605 O O . ARG A 1 196 ? -15.761 -18.595 9.140 1.00 96.81 196 ARG A O 1
ATOM 1612 N N . ASP A 1 197 ? -14.853 -19.459 7.281 1.00 96.31 197 ASP A N 1
ATOM 1613 C CA . ASP A 1 197 ? -15.644 -18.714 6.285 1.00 96.31 197 ASP A CA 1
ATOM 1614 C C . ASP A 1 197 ? -15.395 -17.189 6.226 1.00 96.31 197 ASP A C 1
ATOM 1616 O O . ASP A 1 197 ? -16.130 -16.451 5.558 1.00 96.31 197 ASP A O 1
ATOM 1620 N N . TYR A 1 198 ? -14.307 -16.698 6.822 1.00 97.00 198 TYR A N 1
ATOM 1621 C CA . TYR A 1 198 ? -13.849 -15.321 6.648 1.00 97.00 198 TYR A CA 1
ATOM 1622 C C . TYR A 1 198 ? -12.868 -15.224 5.481 1.00 97.00 198 TYR A C 1
ATOM 1624 O O . TYR A 1 198 ? -11.804 -15.837 5.460 1.00 97.00 198 TYR A O 1
ATOM 1632 N N . ARG A 1 199 ? -13.234 -14.443 4.461 1.00 95.56 199 ARG A N 1
ATOM 1633 C CA . ARG A 1 199 ? -12.426 -14.264 3.250 1.00 95.56 199 ARG A CA 1
ATOM 1634 C C . ARG A 1 199 ? -12.125 -12.795 3.021 1.00 95.56 199 ARG A C 1
ATOM 1636 O O . ARG A 1 199 ? -13.046 -11.991 2.906 1.00 95.56 199 ARG A O 1
ATOM 1643 N N . TYR A 1 200 ? -10.847 -12.488 2.857 1.00 97.19 200 TYR A N 1
ATOM 1644 C CA . TYR A 1 200 ? -10.353 -11.159 2.518 1.00 97.19 200 TYR A CA 1
ATOM 1645 C C . TYR A 1 200 ? -9.167 -11.257 1.539 1.00 97.19 200 TYR A C 1
ATOM 1647 O O . TYR A 1 200 ? -8.453 -12.269 1.532 1.00 97.19 200 TYR A O 1
ATOM 1655 N N . PRO A 1 201 ? -8.985 -10.263 0.652 1.00 98.12 201 PRO A N 1
ATOM 1656 C CA . PRO A 1 201 ? -7.808 -10.150 -0.200 1.00 98.12 201 PRO A CA 1
ATOM 1657 C C . PRO A 1 201 ? -6.509 -10.103 0.596 1.00 98.12 201 PRO A C 1
ATOM 1659 O O . PRO A 1 201 ? -6.482 -9.599 1.717 1.00 98.12 201 PRO A O 1
ATOM 1662 N N . VAL A 1 202 ? -5.425 -10.574 -0.018 1.00 98.12 202 VAL A N 1
ATOM 1663 C CA . VAL A 1 202 ? -4.092 -10.548 0.590 1.00 98.12 202 VAL A CA 1
ATOM 1664 C C . VAL A 1 202 ? -3.094 -9.781 -0.260 1.00 98.12 202 VAL A C 1
ATOM 1666 O O . VAL A 1 202 ? -3.150 -9.806 -1.493 1.00 98.12 202 VAL A O 1
ATOM 1669 N N . VAL A 1 203 ? -2.164 -9.127 0.417 1.00 98.44 203 VAL A N 1
ATOM 1670 C CA . VAL A 1 203 ? -1.012 -8.435 -0.159 1.00 98.44 203 VAL A CA 1
ATOM 1671 C C . VAL A 1 203 ? 0.238 -8.791 0.641 1.00 98.44 203 VAL A C 1
ATOM 1673 O O . VAL A 1 203 ? 0.152 -9.310 1.755 1.00 98.44 203 VAL A O 1
ATOM 1676 N N . GLY A 1 204 ? 1.399 -8.534 0.056 1.00 96.94 204 GLY A N 1
ATOM 1677 C CA . GLY A 1 204 ? 2.666 -8.499 0.763 1.00 96.94 204 GLY A CA 1
ATOM 1678 C C . GLY A 1 204 ? 3.456 -7.231 0.461 1.00 96.94 204 GLY A C 1
ATOM 1679 O O . GLY A 1 204 ? 3.388 -6.693 -0.652 1.00 96.94 204 GLY A O 1
ATOM 1680 N N . SER A 1 205 ? 4.198 -6.753 1.453 1.00 95.44 205 SER A N 1
ATOM 1681 C CA . SER A 1 205 ? 5.000 -5.534 1.360 1.00 95.44 205 SER A CA 1
ATOM 1682 C C . SER A 1 205 ? 6.356 -5.707 2.042 1.00 95.44 205 SER A C 1
ATOM 1684 O O . SER A 1 205 ? 6.564 -6.629 2.826 1.00 95.44 205 SER A O 1
ATOM 1686 N N . THR A 1 206 ? 7.305 -4.836 1.704 1.00 93.00 206 THR A N 1
ATOM 1687 C CA . THR A 1 206 ? 8.672 -4.893 2.230 1.00 93.00 206 THR A CA 1
ATOM 1688 C C . THR A 1 206 ? 8.865 -4.183 3.556 1.00 93.00 206 THR A C 1
ATOM 1690 O O . THR A 1 206 ? 9.952 -4.317 4.090 1.00 93.00 206 THR A O 1
ATOM 1693 N N . ASP A 1 207 ? 7.932 -3.341 4.013 1.00 93.62 207 ASP A N 1
ATOM 1694 C CA . ASP A 1 207 ? 8.145 -2.439 5.163 1.00 93.62 207 ASP A CA 1
ATOM 1695 C C . ASP A 1 207 ? 9.569 -1.817 5.202 1.00 93.62 207 ASP A C 1
ATOM 1697 O O . ASP A 1 207 ? 10.414 -2.011 6.088 1.00 93.62 207 ASP A O 1
ATOM 1701 N N . SER A 1 208 ? 9.913 -1.184 4.080 1.00 92.50 208 SER A N 1
ATOM 1702 C CA . SER A 1 208 ? 11.282 -0.801 3.756 1.00 92.50 208 SER A CA 1
ATOM 1703 C C . SER A 1 208 ? 11.585 0.593 4.287 1.00 92.50 208 SER A C 1
ATOM 1705 O O . SER A 1 208 ? 11.114 1.579 3.733 1.00 92.50 208 SER A O 1
ATOM 1707 N N . HIS A 1 209 ? 12.483 0.681 5.264 1.00 91.50 209 HIS A N 1
ATOM 1708 C CA . HIS A 1 209 ? 12.745 1.922 6.000 1.00 91.50 209 HIS A CA 1
ATOM 1709 C C . HIS A 1 209 ? 13.818 2.841 5.396 1.00 91.50 209 HIS A C 1
ATOM 1711 O O . HIS A 1 209 ? 14.039 3.947 5.883 1.00 91.50 209 HIS A O 1
ATOM 1717 N N . ASN A 1 210 ? 14.544 2.399 4.367 1.00 85.94 210 ASN A N 1
ATOM 1718 C CA . ASN A 1 210 ? 15.493 3.249 3.651 1.00 85.94 210 ASN A CA 1
ATOM 1719 C C . ASN A 1 210 ? 15.779 2.704 2.240 1.00 85.94 210 ASN A C 1
ATOM 1721 O O . ASN A 1 210 ? 15.284 1.655 1.838 1.00 85.94 210 ASN A O 1
ATOM 1725 N N . CYS A 1 211 ? 16.571 3.427 1.455 1.00 81.38 211 CYS A N 1
ATOM 1726 C CA . CYS A 1 211 ? 16.945 3.031 0.095 1.00 81.38 211 CYS A CA 1
ATOM 1727 C C . CYS A 1 211 ? 18.438 2.701 -0.046 1.00 81.38 211 CYS A C 1
ATOM 1729 O O . CYS A 1 211 ? 18.957 2.663 -1.168 1.00 81.38 211 CYS A O 1
ATOM 1731 N N . THR A 1 212 ? 19.135 2.499 1.076 1.00 84.94 212 THR A N 1
ATOM 1732 C CA . THR A 1 212 ? 20.565 2.204 1.078 1.00 84.94 212 THR A CA 1
ATOM 1733 C C . THR A 1 212 ? 20.806 0.708 0.849 1.00 84.94 212 THR A C 1
ATOM 1735 O O . THR A 1 212 ? 19.905 -0.109 1.059 1.00 84.94 212 THR A O 1
ATOM 1738 N N . PRO A 1 213 ? 22.005 0.314 0.383 1.00 81.75 213 PRO A N 1
ATOM 1739 C CA . PRO A 1 213 ? 22.342 -1.096 0.183 1.00 81.75 213 PRO A CA 1
ATOM 1740 C C . PRO A 1 213 ? 22.230 -1.956 1.451 1.00 81.75 213 PRO A C 1
ATOM 1742 O O . PRO A 1 213 ? 22.088 -3.170 1.351 1.00 81.75 213 PRO A O 1
ATOM 1745 N N . GLU A 1 214 ? 22.286 -1.341 2.632 1.00 85.94 214 GLU A N 1
ATOM 1746 C CA . GLU A 1 214 ? 22.195 -2.006 3.933 1.00 85.94 214 GLU A CA 1
ATOM 1747 C C . GLU A 1 214 ? 20.747 -2.288 4.365 1.00 85.94 214 GLU A C 1
ATOM 1749 O O . GLU A 1 214 ? 20.531 -2.867 5.433 1.00 85.94 214 GLU A O 1
ATOM 1754 N N . ASN A 1 215 ? 19.742 -1.891 3.572 1.00 88.50 215 ASN A N 1
ATOM 1755 C CA . ASN A 1 215 ? 18.348 -2.168 3.894 1.00 88.50 215 ASN A CA 1
ATOM 1756 C C . ASN A 1 215 ? 18.052 -3.673 3.864 1.00 88.50 215 ASN A C 1
ATOM 1758 O O . ASN A 1 215 ? 17.769 -4.251 2.814 1.00 88.50 215 ASN A O 1
ATOM 1762 N N . ARG A 1 216 ? 18.039 -4.289 5.047 1.00 87.50 216 ARG A N 1
ATOM 1763 C CA . ARG A 1 216 ? 17.760 -5.718 5.226 1.00 87.50 216 ARG A CA 1
ATOM 1764 C C . ARG A 1 216 ? 16.345 -6.133 4.788 1.00 87.50 216 ARG A C 1
ATOM 1766 O O . ARG A 1 216 ? 16.144 -7.302 4.476 1.00 87.50 216 ARG A O 1
ATOM 1773 N N . ASN A 1 217 ? 15.391 -5.199 4.787 1.00 89.00 217 ASN A N 1
ATOM 1774 C CA . ASN A 1 217 ? 13.985 -5.447 4.461 1.00 89.00 217 ASN A CA 1
ATOM 1775 C C . ASN A 1 217 ? 13.691 -5.195 2.969 1.00 89.00 217 ASN A C 1
ATOM 1777 O O . ASN A 1 217 ? 12.601 -5.485 2.479 1.00 89.00 217 ASN A O 1
ATOM 1781 N N . ALA A 1 218 ? 14.644 -4.642 2.212 1.00 88.19 218 ALA A N 1
ATOM 1782 C CA . ALA A 1 218 ? 14.433 -4.393 0.794 1.00 88.19 218 ALA A CA 1
ATOM 1783 C C . ALA A 1 218 ? 14.290 -5.715 0.028 1.00 88.19 218 ALA A C 1
ATOM 1785 O O . ALA A 1 218 ? 15.074 -6.646 0.201 1.00 88.19 218 ALA A O 1
ATOM 1786 N N . TYR A 1 219 ? 13.308 -5.762 -0.871 1.00 89.19 219 TYR A N 1
ATOM 1787 C CA . TYR A 1 219 ? 13.117 -6.843 -1.845 1.00 89.19 219 TYR A CA 1
ATOM 1788 C C . TYR A 1 219 ? 12.818 -8.237 -1.266 1.00 89.19 219 TYR A C 1
ATOM 1790 O O . TYR A 1 219 ? 12.854 -9.207 -2.018 1.00 89.19 219 TYR A O 1
ATOM 1798 N N . ILE A 1 220 ? 12.520 -8.367 0.032 1.00 91.25 220 ILE A N 1
ATOM 1799 C CA . ILE A 1 220 ? 12.244 -9.681 0.643 1.00 91.25 220 ILE A CA 1
ATOM 1800 C C . ILE A 1 220 ? 10.776 -10.099 0.568 1.00 91.25 220 ILE A C 1
ATOM 1802 O O . ILE A 1 220 ? 10.488 -11.285 0.696 1.00 91.25 220 ILE A O 1
ATOM 1806 N N . CYS A 1 221 ? 9.867 -9.144 0.361 1.00 94.75 221 CYS A N 1
ATOM 1807 C CA . CYS A 1 221 ? 8.429 -9.369 0.267 1.00 94.75 221 CYS A CA 1
ATOM 1808 C C . CYS A 1 221 ? 7.807 -8.482 -0.818 1.00 94.75 221 CYS A C 1
ATOM 1810 O O . CYS A 1 221 ? 8.270 -7.372 -1.091 1.00 94.75 221 CYS A O 1
ATOM 1812 N N . SER A 1 222 ? 6.767 -8.973 -1.483 1.00 96.44 222 SER A N 1
ATOM 1813 C CA . SER A 1 222 ? 6.076 -8.236 -2.545 1.00 96.44 222 SER A CA 1
ATOM 1814 C C . SER A 1 222 ? 4.662 -8.764 -2.786 1.00 96.44 222 SER A C 1
ATOM 1816 O O . SER A 1 222 ? 4.228 -9.752 -2.191 1.00 96.44 222 SER A O 1
ATOM 1818 N N . THR A 1 223 ? 3.930 -8.100 -3.681 1.00 98.19 223 THR A N 1
ATOM 1819 C CA . THR A 1 223 ? 2.629 -8.562 -4.172 1.00 98.19 223 THR A CA 1
ATOM 1820 C C . THR A 1 223 ? 2.684 -8.756 -5.679 1.00 98.19 223 THR A C 1
ATOM 1822 O O . THR A 1 223 ? 2.997 -7.822 -6.414 1.00 98.19 223 THR A O 1
ATOM 1825 N N . ILE A 1 224 ? 2.281 -9.933 -6.157 1.00 98.44 224 ILE A N 1
ATOM 1826 C CA . ILE A 1 224 ? 1.913 -10.127 -7.563 1.00 98.44 224 ILE A CA 1
ATOM 1827 C C . ILE A 1 224 ? 0.424 -9.809 -7.693 1.00 98.44 224 ILE A C 1
ATOM 1829 O O . ILE A 1 224 ? -0.405 -10.483 -7.078 1.00 98.44 224 ILE A O 1
ATOM 1833 N N . VAL A 1 225 ? 0.074 -8.810 -8.507 1.00 98.44 225 VAL A N 1
ATOM 1834 C CA . VAL A 1 225 ? -1.321 -8.449 -8.807 1.00 98.44 225 VAL A CA 1
ATOM 1835 C C . VAL A 1 225 ? -1.646 -8.824 -10.249 1.00 98.44 225 VAL A C 1
ATOM 1837 O O . VAL A 1 225 ? -1.015 -8.349 -11.189 1.00 98.44 225 VAL A O 1
ATOM 1840 N N . PHE A 1 226 ? -2.663 -9.661 -10.442 1.00 97.31 226 PHE A N 1
ATOM 1841 C CA . PHE A 1 226 ? -3.130 -10.092 -11.761 1.00 97.31 226 PHE A CA 1
ATOM 1842 C C . PHE A 1 226 ? -4.156 -9.088 -12.300 1.00 97.31 226 PHE A C 1
ATOM 1844 O O . PHE A 1 226 ? -5.359 -9.367 -12.357 1.00 97.31 226 PHE A O 1
ATOM 1851 N N . SER A 1 227 ? -3.651 -7.903 -12.644 1.00 96.06 227 SER A N 1
ATOM 1852 C CA . SER A 1 227 ? -4.427 -6.757 -13.122 1.00 96.06 227 SER A CA 1
ATOM 1853 C C . SER A 1 227 ? -4.467 -6.681 -14.651 1.00 96.06 227 SER A C 1
ATOM 1855 O O . SER A 1 227 ? -3.461 -7.007 -15.286 1.00 96.06 227 SER A O 1
ATOM 1857 N N . PRO A 1 228 ? -5.589 -6.248 -15.265 1.00 93.25 228 PRO A N 1
ATOM 1858 C CA . PRO A 1 228 ? -5.634 -5.984 -16.704 1.00 93.25 228 PRO A CA 1
ATOM 1859 C C . PRO A 1 228 ? -4.713 -4.825 -17.113 1.00 93.25 228 PRO A C 1
ATOM 1861 O O . PRO A 1 228 ? -4.165 -4.852 -18.206 1.00 93.25 228 PRO A O 1
ATOM 1864 N N . GLU A 1 229 ? -4.514 -3.845 -16.228 1.00 93.81 229 GLU A N 1
ATOM 1865 C CA . GLU A 1 229 ? -3.700 -2.653 -16.482 1.00 93.81 229 GLU A CA 1
ATOM 1866 C C . GLU A 1 229 ? -2.813 -2.321 -15.276 1.00 93.81 229 GLU A C 1
ATOM 1868 O O . GLU A 1 229 ? -3.187 -2.573 -14.125 1.00 93.81 229 GLU A O 1
ATOM 1873 N N . ASN A 1 230 ? -1.650 -1.711 -15.525 1.00 95.50 230 ASN A N 1
ATOM 1874 C CA . ASN A 1 230 ? -0.758 -1.212 -14.471 1.00 95.50 230 ASN A CA 1
ATOM 1875 C C . ASN A 1 230 ? -1.163 0.205 -14.030 1.00 95.50 230 ASN A C 1
ATOM 1877 O O . ASN A 1 230 ? -0.380 1.146 -14.113 1.00 95.50 230 ASN A O 1
ATOM 1881 N N . GLU A 1 231 ? -2.41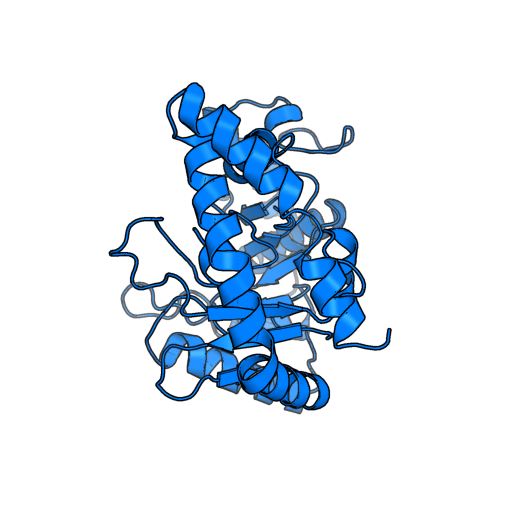2 0.358 -13.596 1.00 97.06 231 GLU A N 1
ATOM 1882 C CA . GLU A 1 231 ? -2.989 1.634 -13.171 1.00 97.06 231 GLU A CA 1
ATOM 1883 C C . GLU A 1 231 ? -3.608 1.515 -11.779 1.00 97.06 231 GLU A C 1
ATOM 1885 O O . GLU A 1 231 ? -4.161 0.473 -11.424 1.00 97.06 231 GLU A O 1
ATOM 1890 N N . ARG A 1 232 ? -3.580 2.610 -11.004 1.00 97.88 232 ARG A N 1
ATOM 1891 C CA . ARG A 1 232 ? -4.082 2.680 -9.617 1.00 97.88 232 ARG A CA 1
ATOM 1892 C C . ARG A 1 232 ? -5.420 1.957 -9.420 1.00 97.88 232 ARG A C 1
ATOM 1894 O O . ARG A 1 232 ? -5.518 1.067 -8.581 1.00 97.88 232 ARG A O 1
ATOM 1901 N N . LYS A 1 233 ? -6.444 2.332 -10.197 1.00 98.25 233 LYS A N 1
ATOM 1902 C CA . LYS A 1 233 ? -7.803 1.782 -10.060 1.00 98.25 233 LYS A CA 1
ATOM 1903 C C . LYS A 1 233 ? -7.847 0.293 -10.404 1.00 98.25 233 LYS A C 1
ATOM 1905 O O . LYS A 1 233 ? -8.379 -0.489 -9.627 1.00 98.25 233 LYS A O 1
ATOM 1910 N N . ALA A 1 234 ? -7.215 -0.106 -11.509 1.00 98.44 234 ALA A N 1
ATOM 1911 C CA . ALA A 1 234 ? -7.178 -1.499 -11.947 1.00 98.44 234 ALA A CA 1
ATOM 1912 C C . ALA A 1 234 ? -6.455 -2.414 -10.941 1.00 98.44 234 ALA A C 1
ATOM 1914 O O . ALA A 1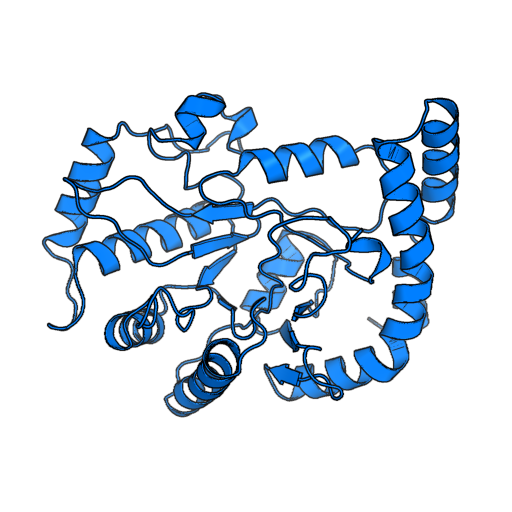 234 ? -6.916 -3.529 -10.684 1.00 98.44 234 ALA A O 1
ATOM 1915 N N . ILE A 1 235 ? -5.367 -1.933 -10.326 1.00 98.62 235 ILE A N 1
ATOM 1916 C CA . ILE A 1 235 ? -4.633 -2.651 -9.274 1.00 98.62 235 ILE A CA 1
ATOM 1917 C C . ILE A 1 235 ? -5.518 -2.838 -8.037 1.00 98.62 235 ILE A C 1
ATOM 1919 O O . ILE A 1 235 ? -5.678 -3.969 -7.576 1.00 98.62 235 ILE A O 1
ATOM 1923 N N . ILE A 1 236 ? -6.131 -1.758 -7.535 1.00 98.75 236 ILE A N 1
ATOM 1924 C CA . ILE A 1 236 ? -7.037 -1.802 -6.374 1.00 98.75 236 ILE A CA 1
ATOM 1925 C C . ILE A 1 236 ? -8.198 -2.765 -6.638 1.00 98.75 236 ILE A C 1
ATOM 1927 O O . ILE A 1 236 ? -8.455 -3.662 -5.833 1.00 98.75 236 ILE A O 1
ATOM 1931 N N . ASP A 1 237 ? -8.861 -2.636 -7.787 1.00 98.62 237 ASP A N 1
ATOM 1932 C CA . ASP A 1 237 ? -9.986 -3.493 -8.161 1.00 98.62 237 ASP A CA 1
ATOM 1933 C C . ASP A 1 237 ? -9.562 -4.960 -8.277 1.00 98.62 237 ASP A C 1
ATOM 1935 O O . ASP A 1 237 ? -10.290 -5.858 -7.849 1.00 98.62 237 ASP A O 1
ATOM 1939 N N . SER A 1 238 ? -8.373 -5.235 -8.814 1.00 98.62 238 SER A N 1
ATOM 1940 C CA . SER A 1 238 ? -7.852 -6.598 -8.937 1.00 98.62 238 SER A CA 1
ATOM 1941 C C . SER A 1 238 ? -7.579 -7.229 -7.575 1.00 98.62 238 SER A C 1
ATOM 1943 O O . SER A 1 238 ? -7.979 -8.374 -7.354 1.00 98.62 238 SER A O 1
ATOM 1945 N N . ILE A 1 239 ? -6.985 -6.482 -6.639 1.00 98.69 239 ILE A N 1
ATOM 1946 C CA . ILE A 1 239 ? -6.781 -6.945 -5.261 1.00 98.69 239 ILE A CA 1
ATOM 1947 C C . ILE A 1 239 ? -8.137 -7.238 -4.608 1.00 98.69 239 ILE A C 1
ATOM 1949 O O . ILE A 1 239 ? -8.361 -8.357 -4.149 1.00 98.69 239 ILE A O 1
ATOM 1953 N N . LYS A 1 240 ? -9.093 -6.300 -4.664 1.00 98.38 240 LYS A N 1
ATOM 1954 C CA . LYS A 1 240 ? -10.443 -6.478 -4.091 1.00 98.38 240 LYS A CA 1
ATOM 1955 C C . LYS A 1 240 ? -11.197 -7.677 -4.675 1.00 98.38 240 LYS A C 1
ATOM 1957 O O . LYS A 1 240 ? -12.010 -8.289 -3.989 1.00 98.38 240 LYS A O 1
ATOM 1962 N N . ASN A 1 241 ? -10.892 -8.055 -5.916 1.00 98.12 241 ASN A N 1
ATOM 1963 C CA . ASN A 1 241 ? -11.429 -9.240 -6.587 1.00 98.12 241 ASN A CA 1
ATOM 1964 C C . ASN A 1 241 ? -10.581 -10.513 -6.381 1.00 98.12 241 ASN A C 1
ATOM 1966 O O . ASN A 1 241 ? -10.684 -11.452 -7.175 1.00 98.12 241 ASN A O 1
ATOM 1970 N N . PHE A 1 242 ? -9.760 -10.567 -5.325 1.00 98.06 242 PHE A N 1
ATOM 1971 C CA . PHE A 1 242 ? -8.930 -11.719 -4.950 1.00 98.06 242 PHE A CA 1
ATOM 1972 C C . PHE A 1 242 ? -7.924 -12.138 -6.034 1.00 98.06 242 PHE A C 1
ATOM 1974 O O . PHE A 1 242 ? -7.563 -13.312 -6.139 1.00 98.06 242 PHE A O 1
ATOM 1981 N N . ARG A 1 243 ? -7.469 -11.186 -6.858 1.00 98.00 243 ARG A N 1
ATOM 1982 C CA . ARG A 1 243 ? -6.494 -11.405 -7.936 1.00 98.00 243 ARG A CA 1
ATOM 1983 C C . ARG A 1 243 ? -5.092 -10.968 -7.521 1.00 98.00 243 ARG A C 1
ATOM 1985 O O . ARG A 1 243 ? -4.395 -10.302 -8.284 1.00 98.00 243 ARG A O 1
ATOM 1992 N N . SER A 1 244 ? -4.678 -11.343 -6.318 1.00 98.38 244 SER A N 1
ATOM 1993 C CA . SER A 1 244 ? -3.356 -11.040 -5.774 1.00 98.38 244 SER A CA 1
ATOM 1994 C C . SER A 1 244 ? -2.760 -12.236 -5.035 1.00 98.38 244 SER A C 1
ATOM 1996 O O . SER A 1 244 ? -3.478 -13.112 -4.543 1.00 98.38 244 SER A O 1
ATOM 1998 N N . VAL A 1 245 ? -1.430 -12.283 -4.996 1.00 98.38 245 VAL A N 1
ATOM 1999 C CA . VAL A 1 245 ? -0.641 -13.243 -4.218 1.00 98.38 245 VAL A CA 1
ATOM 2000 C C . VAL A 1 245 ? 0.477 -12.483 -3.524 1.00 98.38 245 VAL A C 1
ATOM 2002 O O . VAL A 1 245 ? 1.215 -11.745 -4.178 1.00 98.38 245 VAL A O 1
ATOM 2005 N N . ALA A 1 246 ? 0.605 -12.680 -2.216 1.00 98.12 246 ALA A N 1
ATOM 2006 C CA . ALA A 1 246 ? 1.753 -12.204 -1.461 1.00 98.12 246 ALA A CA 1
ATOM 2007 C C . ALA A 1 246 ? 2.936 -13.150 -1.695 1.00 98.12 246 ALA A C 1
ATOM 2009 O O . ALA A 1 246 ? 2.761 -14.374 -1.716 1.00 98.12 246 ALA A O 1
ATOM 2010 N N . VAL A 1 247 ? 4.124 -12.584 -1.873 1.00 97.19 247 VAL A N 1
ATOM 2011 C CA . VAL A 1 247 ? 5.374 -13.313 -2.091 1.00 97.19 247 VAL A CA 1
ATOM 2012 C C . VAL A 1 247 ? 6.345 -12.953 -0.977 1.00 97.19 247 VAL A C 1
ATOM 2014 O O . VAL A 1 247 ? 6.518 -11.767 -0.710 1.00 97.19 247 VAL A O 1
ATOM 2017 N N . ASP A 1 248 ? 7.006 -13.945 -0.382 1.00 93.62 248 ASP A N 1
ATOM 2018 C CA . ASP A 1 248 ? 8.254 -13.727 0.357 1.00 93.62 248 ASP A CA 1
ATOM 2019 C C . ASP A 1 248 ? 9.402 -14.507 -0.288 1.00 93.62 248 ASP A C 1
ATOM 2021 O O . ASP A 1 248 ? 9.219 -15.597 -0.839 1.00 93.62 248 ASP A O 1
ATOM 2025 N N . THR A 1 249 ? 10.594 -13.923 -0.246 1.00 92.50 249 THR A N 1
ATOM 2026 C CA . THR A 1 249 ? 11.855 -14.495 -0.734 1.00 92.50 249 THR A CA 1
ATOM 2027 C C . THR A 1 249 ? 12.908 -14.523 0.373 1.00 92.50 249 THR A C 1
ATOM 2029 O O . THR A 1 249 ? 14.107 -14.506 0.103 1.00 92.50 249 THR A O 1
ATOM 2032 N N . ILE A 1 250 ? 12.462 -14.547 1.634 1.00 90.31 250 ILE A N 1
ATOM 2033 C CA . ILE A 1 250 ? 13.328 -14.580 2.824 1.00 90.31 250 ILE A CA 1
ATOM 2034 C C . ILE A 1 250 ? 14.120 -15.895 2.865 1.00 90.31 250 ILE A C 1
ATOM 2036 O O . ILE A 1 250 ? 15.291 -15.932 3.239 1.00 90.31 250 ILE A O 1
ATOM 2040 N N . SER A 1 251 ? 13.466 -16.996 2.490 1.00 87.75 251 SER A N 1
ATOM 2041 C CA . SER A 1 251 ? 14.066 -18.329 2.414 1.00 87.75 251 SER A CA 1
ATOM 2042 C C . SER A 1 251 ? 14.590 -18.633 1.006 1.00 87.75 251 SER A C 1
ATOM 2044 O O . SER A 1 251 ? 14.192 -18.007 0.028 1.00 87.75 251 SER A O 1
ATOM 2046 N N . LYS A 1 252 ? 15.450 -19.657 0.883 1.00 88.38 252 LYS A N 1
ATOM 2047 C CA . LYS A 1 252 ? 15.946 -20.139 -0.423 1.00 88.38 252 LYS A CA 1
ATOM 2048 C C . LYS A 1 252 ? 14.803 -20.495 -1.382 1.00 88.38 252 LYS A C 1
ATOM 2050 O O . LYS A 1 252 ? 14.908 -20.266 -2.583 1.00 88.38 252 LYS A O 1
ATOM 2055 N N . GLU A 1 253 ? 13.746 -21.101 -0.851 1.00 90.81 253 GLU A N 1
ATOM 2056 C CA . GLU A 1 253 ? 12.492 -21.287 -1.571 1.00 90.81 253 GLU A CA 1
ATOM 2057 C C . GLU A 1 253 ? 11.571 -20.114 -1.255 1.00 90.81 253 GLU A C 1
ATOM 2059 O O . GLU A 1 253 ? 11.337 -19.813 -0.083 1.00 90.81 253 GLU A O 1
ATOM 2064 N N . PHE A 1 254 ? 11.052 -19.469 -2.299 1.00 94.25 254 PHE A N 1
ATOM 2065 C CA . PHE A 1 254 ? 10.051 -18.424 -2.140 1.00 94.25 254 PHE A CA 1
ATOM 2066 C C . PHE A 1 254 ? 8.741 -19.007 -1.603 1.00 94.25 254 PHE A C 1
ATOM 2068 O O . PHE A 1 254 ? 8.363 -20.137 -1.937 1.00 94.25 254 PHE A O 1
ATOM 2075 N N . ARG A 1 255 ? 8.014 -18.216 -0.815 1.00 94.81 255 ARG A N 1
ATOM 2076 C CA . ARG A 1 255 ? 6.667 -18.557 -0.346 1.00 94.81 255 ARG A CA 1
ATOM 2077 C C . ARG A 1 255 ? 5.628 -17.723 -1.073 1.00 94.81 255 ARG A C 1
ATOM 2079 O O . ARG A 1 255 ? 5.870 -16.581 -1.447 1.00 94.81 255 ARG A O 1
ATOM 2086 N N . LEU A 1 256 ? 4.465 -18.331 -1.285 1.00 97.31 256 LEU A N 1
ATOM 2087 C CA . LEU A 1 256 ? 3.325 -17.720 -1.958 1.00 97.31 256 LEU A CA 1
ATOM 2088 C C . LEU A 1 256 ? 2.074 -17.932 -1.120 1.00 97.31 256 LEU A C 1
ATOM 2090 O O . LEU A 1 256 ? 1.728 -19.075 -0.811 1.00 97.31 256 LEU A O 1
ATOM 2094 N N . VAL A 1 257 ? 1.378 -16.845 -0.801 1.00 97.81 257 VAL A N 1
ATOM 2095 C CA . VAL A 1 257 ? 0.148 -16.879 -0.005 1.00 97.81 257 VAL A CA 1
ATOM 2096 C C . VAL A 1 257 ? -0.980 -16.190 -0.769 1.00 97.81 257 VAL A C 1
ATOM 2098 O O . VAL A 1 257 ? -0.835 -15.063 -1.242 1.00 97.81 257 VAL A O 1
ATOM 2101 N N . GLY A 1 258 ? -2.101 -16.896 -0.938 1.00 97.06 258 GLY A N 1
ATOM 2102 C CA . GLY A 1 258 ? -3.270 -16.428 -1.683 1.00 97.06 258 GLY A CA 1
ATOM 2103 C C . GLY A 1 258 ? -4.129 -17.579 -2.211 1.00 97.06 258 GLY A C 1
ATOM 2104 O O . GLY A 1 258 ? -4.019 -18.726 -1.776 1.00 97.06 258 GLY A O 1
ATOM 2105 N N . GLU A 1 259 ? -4.997 -17.294 -3.183 1.00 95.31 259 GLU A N 1
ATOM 2106 C CA . GLU A 1 259 ? -5.865 -18.314 -3.782 1.00 95.31 259 GLU A CA 1
ATOM 2107 C C . GLU A 1 259 ? -5.077 -19.284 -4.678 1.00 95.31 259 GLU A C 1
ATOM 2109 O O . GLU A 1 259 ? -4.289 -18.870 -5.529 1.00 95.31 259 GLU A O 1
ATOM 2114 N N . MET A 1 260 ? -5.341 -20.591 -4.547 1.00 96.06 260 MET A N 1
ATOM 2115 C CA . MET A 1 260 ? -4.566 -21.671 -5.189 1.00 96.06 260 MET A CA 1
ATOM 2116 C C . MET A 1 260 ? -4.357 -21.474 -6.700 1.00 96.06 260 MET A C 1
ATOM 2118 O O . MET A 1 260 ? -3.279 -21.756 -7.225 1.00 96.06 260 MET A O 1
ATOM 2122 N N . ARG A 1 261 ? -5.374 -20.971 -7.416 1.00 96.50 261 ARG A N 1
ATOM 2123 C CA . ARG A 1 261 ? -5.270 -20.653 -8.850 1.00 96.50 261 ARG A CA 1
ATOM 2124 C C . ARG A 1 261 ? -4.145 -19.651 -9.120 1.00 96.50 261 ARG A C 1
ATOM 2126 O O . ARG A 1 261 ? -3.325 -19.881 -10.006 1.00 96.50 261 ARG A O 1
ATOM 2133 N N . TYR A 1 262 ? -4.123 -18.557 -8.366 1.00 97.88 262 TYR A N 1
ATOM 2134 C CA . TYR A 1 262 ? -3.150 -17.485 -8.524 1.00 97.88 262 TYR A CA 1
ATOM 2135 C C . TYR A 1 262 ? -1.789 -17.865 -7.950 1.00 97.88 262 TYR A C 1
ATOM 2137 O O . TYR A 1 262 ? -0.784 -17.522 -8.555 1.00 97.88 262 TYR A O 1
ATOM 2145 N N . VAL A 1 263 ? -1.731 -18.655 -6.874 1.00 98.06 263 VAL A N 1
ATOM 2146 C CA . VAL A 1 263 ? -0.471 -19.202 -6.338 1.00 98.06 263 VAL A CA 1
ATOM 2147 C C . VAL A 1 263 ? 0.244 -20.063 -7.381 1.00 98.06 263 VAL A C 1
ATOM 2149 O O . VAL A 1 263 ? 1.434 -19.879 -7.632 1.00 98.06 263 VAL A O 1
ATOM 2152 N N . ARG A 1 264 ? -0.477 -20.970 -8.058 1.00 97.94 264 ARG A N 1
ATOM 2153 C CA . ARG A 1 264 ? 0.097 -21.782 -9.146 1.00 97.94 264 ARG A CA 1
ATOM 2154 C C . ARG A 1 264 ? 0.626 -20.912 -10.279 1.00 97.94 264 ARG A C 1
ATOM 2156 O O . ARG A 1 264 ? 1.713 -21.174 -10.791 1.00 97.94 264 ARG A O 1
ATOM 2163 N N . TYR A 1 265 ? -0.133 -19.883 -10.653 1.00 97.38 265 TYR A N 1
ATOM 2164 C CA . TYR A 1 265 ? 0.275 -18.994 -11.730 1.00 97.38 265 TYR A CA 1
ATOM 2165 C C . TYR A 1 265 ? 1.471 -18.116 -11.331 1.00 97.38 265 TYR A C 1
ATOM 2167 O O . TYR A 1 265 ? 2.451 -18.062 -12.064 1.00 97.38 265 TYR A O 1
ATOM 2175 N N . GLY A 1 266 ? 1.462 -17.526 -10.135 1.00 97.69 266 GLY A N 1
ATOM 2176 C CA . GLY A 1 266 ? 2.577 -16.758 -9.580 1.00 97.69 266 GLY A CA 1
ATOM 2177 C C . GLY A 1 266 ? 3.864 -17.579 -9.477 1.00 97.69 266 GLY A C 1
ATOM 2178 O O . GLY A 1 266 ? 4.922 -17.099 -9.864 1.00 97.69 266 GLY A O 1
ATOM 2179 N N . CYS A 1 267 ? 3.777 -18.853 -9.073 1.00 97.88 267 CYS A N 1
ATOM 2180 C CA . CYS A 1 267 ? 4.922 -19.771 -9.066 1.00 97.88 267 CYS A CA 1
ATOM 2181 C C . CYS A 1 267 ? 5.511 -19.979 -10.469 1.00 97.88 267 CYS A C 1
ATOM 2183 O O . CYS A 1 267 ? 6.731 -19.974 -10.642 1.00 97.88 267 CYS A O 1
ATOM 2185 N N . PHE A 1 268 ? 4.655 -20.133 -11.485 1.00 97.69 268 PHE A N 1
ATOM 2186 C CA . PHE A 1 268 ? 5.106 -20.199 -12.873 1.00 97.69 268 PHE A CA 1
ATOM 2187 C C . PHE A 1 268 ? 5.796 -18.896 -13.300 1.00 97.69 268 PHE A C 1
ATOM 2189 O O . PHE A 1 268 ? 6.882 -18.962 -13.878 1.00 97.69 268 PHE A O 1
ATOM 2196 N N . LEU A 1 269 ? 5.207 -17.736 -12.982 1.00 97.25 269 LEU A N 1
ATOM 2197 C CA . LEU A 1 269 ? 5.764 -16.427 -13.330 1.00 97.25 269 LEU A CA 1
ATOM 2198 C C . LEU A 1 269 ? 7.133 -16.199 -12.678 1.00 97.25 269 LEU A C 1
ATOM 2200 O O . LEU A 1 269 ? 8.079 -15.878 -13.389 1.00 97.25 269 LEU A O 1
ATOM 2204 N N . LEU A 1 270 ? 7.275 -16.464 -11.376 1.00 96.62 270 LEU A N 1
ATOM 2205 C CA . LEU A 1 270 ? 8.545 -16.345 -10.642 1.00 96.62 270 LEU A CA 1
ATOM 2206 C C . LEU A 1 270 ? 9.662 -17.210 -11.219 1.00 96.62 270 LEU A C 1
ATOM 2208 O O . LEU A 1 270 ? 10.818 -16.803 -11.220 1.00 96.62 270 LEU A O 1
ATOM 2212 N N . LYS A 1 271 ? 9.332 -18.397 -11.732 1.00 96.31 271 LYS A N 1
ATOM 2213 C CA . LYS A 1 271 ? 10.337 -19.318 -12.276 1.00 96.31 271 LYS A CA 1
ATOM 2214 C C . LYS A 1 271 ? 10.687 -19.056 -13.738 1.00 96.31 271 LYS A C 1
ATOM 2216 O O . LYS A 1 271 ? 11.802 -19.366 -14.139 1.00 96.31 271 LYS A O 1
ATOM 2221 N N . ASN A 1 272 ? 9.745 -18.553 -14.540 1.00 96.12 272 ASN A N 1
ATOM 2222 C CA . ASN A 1 272 ? 9.873 -18.583 -16.004 1.00 96.12 272 ASN A CA 1
ATOM 2223 C C . ASN A 1 272 ? 9.702 -17.223 -16.688 1.00 96.12 272 ASN A C 1
ATOM 2225 O O . ASN A 1 272 ? 10.180 -17.056 -17.806 1.00 96.12 272 ASN A O 1
ATOM 2229 N N . TYR A 1 273 ? 9.006 -16.271 -16.063 1.00 96.19 273 TYR A N 1
ATOM 2230 C CA . TYR A 1 273 ? 8.711 -14.969 -16.661 1.00 96.19 273 TYR A CA 1
ATOM 2231 C C . TYR A 1 273 ? 9.492 -13.838 -15.990 1.00 96.19 273 TYR A C 1
ATOM 2233 O O . TYR A 1 273 ? 10.201 -13.105 -16.681 1.00 96.19 273 TYR A O 1
ATOM 2241 N N . PHE A 1 274 ? 9.406 -13.727 -14.659 1.00 96.12 274 PHE A N 1
ATOM 2242 C CA . PHE A 1 274 ? 10.037 -12.641 -13.914 1.00 96.12 274 PHE A CA 1
ATOM 2243 C C . PHE A 1 274 ? 11.557 -12.556 -14.104 1.00 96.12 274 PHE A C 1
ATOM 2245 O O . PHE A 1 274 ? 12.018 -11.453 -14.345 1.00 96.12 274 PHE A O 1
ATOM 2252 N N . PRO A 1 275 ? 12.339 -13.651 -14.202 1.00 95.62 275 PRO A N 1
ATOM 2253 C CA . PRO A 1 275 ? 13.772 -13.528 -14.489 1.00 95.62 275 PRO A CA 1
ATOM 2254 C C . PRO A 1 275 ? 14.091 -12.722 -15.763 1.00 95.62 275 PRO A C 1
ATOM 2256 O O . PRO A 1 275 ? 15.006 -11.911 -15.776 1.00 95.62 275 PRO A O 1
ATOM 2259 N N . ILE A 1 276 ? 13.298 -12.889 -16.828 1.00 94.94 276 ILE A N 1
ATOM 2260 C CA . ILE A 1 276 ? 13.487 -12.163 -18.096 1.00 94.94 276 ILE A CA 1
ATOM 2261 C C . ILE A 1 276 ? 12.928 -10.734 -17.995 1.00 94.94 276 ILE A C 1
ATOM 2263 O O . ILE A 1 276 ? 13.433 -9.808 -18.633 1.00 94.94 276 ILE A O 1
ATOM 2267 N N . HIS A 1 277 ? 11.853 -10.562 -17.229 1.00 95.62 277 HIS A N 1
ATOM 2268 C CA . HIS A 1 277 ? 11.222 -9.270 -16.988 1.00 95.62 277 HIS A CA 1
ATOM 2269 C C . HIS A 1 277 ? 12.138 -8.357 -16.172 1.00 95.62 277 HIS A C 1
ATOM 2271 O O . HIS A 1 277 ? 12.342 -7.200 -16.530 1.00 95.62 277 HIS A O 1
ATOM 2277 N N . ASP A 1 278 ? 12.731 -8.892 -15.113 1.00 95.62 278 ASP A N 1
ATOM 2278 C CA . ASP A 1 278 ? 13.535 -8.156 -14.151 1.00 95.62 278 ASP A CA 1
ATOM 2279 C C . ASP A 1 278 ? 14.855 -7.715 -14.795 1.00 95.62 278 ASP A C 1
ATOM 2281 O O . ASP A 1 278 ? 15.234 -6.553 -14.654 1.00 95.62 278 ASP A O 1
ATOM 2285 N N . ASP A 1 279 ? 15.471 -8.564 -15.632 1.00 93.56 279 ASP A N 1
ATOM 2286 C CA . ASP A 1 279 ? 16.597 -8.190 -16.504 1.00 93.56 279 ASP A CA 1
ATOM 2287 C C . ASP A 1 279 ? 16.249 -6.998 -17.411 1.00 93.56 279 ASP A C 1
ATOM 2289 O O . ASP A 1 279 ? 17.065 -6.105 -17.658 1.00 93.56 279 ASP A O 1
ATOM 2293 N N . ALA A 1 280 ? 15.021 -6.967 -17.931 1.00 91.81 280 ALA A N 1
ATOM 2294 C CA . ALA A 1 280 ? 14.556 -5.884 -18.783 1.00 91.81 280 ALA A CA 1
ATOM 2295 C C . ALA A 1 280 ? 14.262 -4.600 -17.978 1.00 91.81 280 ALA A C 1
ATOM 2297 O O . ALA A 1 280 ? 14.501 -3.502 -18.487 1.00 91.81 280 ALA A O 1
ATOM 2298 N N . CYS A 1 281 ? 13.802 -4.728 -16.730 1.00 96.31 281 CYS A N 1
ATOM 2299 C CA . CYS A 1 281 ? 13.545 -3.618 -15.810 1.00 96.31 281 CYS A CA 1
ATOM 2300 C C . CYS A 1 281 ? 14.820 -3.046 -15.175 1.00 96.31 281 CYS A C 1
ATOM 2302 O O . CYS A 1 281 ? 14.834 -1.877 -14.784 1.00 96.31 281 CYS A O 1
ATOM 2304 N N . PHE A 1 282 ? 15.896 -3.834 -15.087 1.00 96.00 282 PHE A N 1
ATOM 2305 C CA . PHE A 1 282 ? 17.167 -3.433 -14.483 1.00 96.00 282 PHE A CA 1
ATOM 2306 C C . PHE A 1 282 ? 17.699 -2.116 -15.067 1.00 96.00 282 PHE A C 1
ATOM 2308 O O . PHE A 1 282 ? 17.954 -1.154 -14.335 1.00 96.00 282 PHE A O 1
ATOM 2315 N N . GLU A 1 283 ? 17.796 -2.041 -16.397 1.00 94.19 283 GLU A N 1
ATOM 2316 C CA . GLU A 1 283 ? 18.292 -0.845 -17.086 1.00 94.19 283 GLU A CA 1
ATOM 2317 C C . GLU A 1 283 ? 17.341 0.346 -16.959 1.00 94.19 283 GLU A C 1
ATOM 2319 O O . GLU A 1 283 ? 17.795 1.472 -16.749 1.00 94.19 283 GLU A O 1
ATOM 2324 N N . GLU A 1 284 ? 16.027 0.114 -17.008 1.00 95.62 284 GLU A N 1
ATOM 2325 C CA . GLU A 1 284 ? 15.039 1.167 -16.768 1.00 95.62 284 GLU A CA 1
ATOM 2326 C C . GLU A 1 284 ? 15.220 1.761 -15.365 1.00 95.62 284 GLU A C 1
ATOM 2328 O O . GLU A 1 284 ? 15.375 2.972 -15.214 1.00 95.62 284 GLU A O 1
ATOM 2333 N N . GLY A 1 285 ? 15.314 0.913 -14.338 1.00 95.38 285 GLY A N 1
ATOM 2334 C CA . GLY A 1 285 ? 15.511 1.348 -12.961 1.00 95.38 285 GLY A CA 1
ATOM 2335 C C . GLY A 1 285 ? 16.837 2.077 -12.724 1.00 95.38 285 GLY A C 1
ATOM 2336 O O . GLY A 1 285 ? 16.886 2.987 -11.887 1.00 95.38 285 GLY A O 1
ATOM 2337 N N . ARG A 1 286 ? 17.899 1.721 -13.460 1.00 95.06 286 ARG A N 1
ATOM 2338 C CA . ARG A 1 286 ? 19.187 2.432 -13.449 1.00 95.06 286 ARG A CA 1
ATOM 2339 C C . ARG A 1 286 ? 19.059 3.828 -14.061 1.00 95.06 286 ARG A C 1
ATOM 2341 O O . ARG A 1 286 ? 19.512 4.796 -13.446 1.00 95.06 286 ARG A O 1
ATOM 2348 N N . MET A 1 287 ? 18.412 3.943 -15.222 1.00 96.44 287 MET A N 1
ATOM 2349 C CA . MET A 1 287 ? 18.193 5.228 -15.896 1.00 96.44 287 MET A CA 1
ATOM 2350 C C . MET A 1 287 ? 17.243 6.137 -15.114 1.00 96.44 287 MET A C 1
ATOM 2352 O O . MET A 1 287 ? 17.503 7.331 -15.020 1.00 96.44 287 MET A O 1
ATOM 2356 N N . MET A 1 288 ? 16.210 5.593 -14.463 1.00 95.62 288 MET A N 1
ATOM 2357 C CA . MET A 1 288 ? 15.328 6.356 -13.568 1.00 95.62 288 MET A CA 1
ATOM 2358 C C . MET A 1 288 ? 16.111 7.088 -12.470 1.00 95.62 288 MET A C 1
ATOM 2360 O O . MET A 1 288 ? 15.847 8.255 -12.192 1.00 95.62 288 MET A O 1
ATOM 2364 N N . LYS A 1 289 ? 17.110 6.432 -11.862 1.00 93.69 289 LYS A N 1
ATOM 2365 C CA . LYS A 1 289 ? 17.959 7.066 -10.842 1.00 93.69 289 LYS A CA 1
ATOM 2366 C C . LYS A 1 289 ? 18.792 8.208 -11.436 1.00 93.69 289 LYS A C 1
ATOM 2368 O O . LYS A 1 289 ? 18.895 9.264 -10.816 1.00 93.69 289 LYS A O 1
ATOM 2373 N N . GLN A 1 290 ? 19.369 8.009 -12.622 1.00 95.81 290 GLN A N 1
ATOM 2374 C CA . GLN A 1 290 ? 20.157 9.041 -13.309 1.00 95.81 290 GLN A CA 1
ATOM 2375 C C . GLN A 1 290 ? 19.300 10.229 -13.762 1.00 95.81 290 GLN A C 1
ATOM 2377 O O . GLN A 1 290 ? 19.732 11.366 -13.622 1.00 95.81 290 GLN A O 1
ATOM 2382 N N . ALA A 1 291 ? 18.067 9.991 -14.211 1.00 96.12 291 ALA A N 1
ATOM 2383 C CA . ALA A 1 291 ? 17.136 11.044 -14.615 1.00 96.12 291 ALA A CA 1
ATOM 2384 C C . ALA A 1 291 ? 16.770 12.007 -13.464 1.00 96.12 291 ALA A C 1
ATOM 2386 O O . ALA A 1 291 ? 16.455 13.168 -13.712 1.00 96.12 291 ALA A O 1
ATOM 2387 N N . ILE A 1 292 ? 16.862 11.555 -12.208 1.00 93.88 292 ILE A N 1
ATOM 2388 C CA . ILE A 1 292 ? 16.598 12.383 -11.022 1.00 93.88 292 ILE A CA 1
ATOM 2389 C C . ILE A 1 292 ? 17.879 12.993 -10.441 1.00 93.88 292 ILE A C 1
ATOM 2391 O O . ILE A 1 292 ? 17.927 14.197 -10.181 1.00 93.88 292 ILE A O 1
ATOM 2395 N N . TYR A 1 293 ? 18.922 12.184 -10.244 1.00 91.81 293 TYR A N 1
ATOM 2396 C CA . TYR A 1 293 ? 20.108 12.580 -9.472 1.00 91.81 293 TYR A CA 1
ATOM 2397 C C . TYR A 1 293 ? 21.355 12.883 -10.310 1.00 91.81 293 TYR A C 1
ATOM 2399 O O . TYR A 1 293 ? 22.359 13.307 -9.743 1.00 91.81 293 TYR A O 1
ATOM 2407 N N . GLY A 1 294 ? 21.323 12.640 -11.621 1.00 93.75 294 GLY A N 1
ATOM 2408 C CA . GLY A 1 294 ? 22.467 12.876 -12.501 1.00 93.75 294 GLY A CA 1
ATOM 2409 C C . GLY A 1 294 ? 22.772 14.360 -12.719 1.00 93.75 294 GLY A C 1
ATOM 2410 O O . GLY A 1 294 ? 21.980 15.242 -12.373 1.00 93.75 294 GLY A O 1
ATOM 2411 N N . THR A 1 295 ? 23.918 14.630 -13.337 1.00 97.19 295 THR A N 1
ATOM 2412 C CA . THR A 1 295 ? 24.219 15.933 -13.949 1.00 97.19 295 THR A CA 1
ATOM 2413 C C . THR A 1 295 ? 23.227 16.247 -15.075 1.00 97.19 295 THR A C 1
ATOM 2415 O O . THR A 1 295 ? 22.503 15.363 -15.531 1.00 97.19 295 THR A O 1
ATOM 2418 N N . ASP A 1 296 ? 23.177 17.490 -15.555 1.00 96.75 296 ASP A N 1
ATOM 2419 C CA . ASP A 1 296 ? 22.241 17.872 -16.624 1.00 96.75 296 ASP A CA 1
ATOM 2420 C C . ASP A 1 296 ? 22.420 17.015 -17.894 1.00 96.75 296 ASP A C 1
ATOM 2422 O O . ASP A 1 296 ? 21.434 16.528 -18.456 1.00 96.75 296 ASP A O 1
ATOM 2426 N N . ASP A 1 297 ? 23.669 16.727 -18.275 1.00 97.19 297 ASP A N 1
ATOM 2427 C CA . ASP A 1 297 ? 23.994 15.844 -19.402 1.00 97.19 297 ASP A CA 1
ATOM 2428 C C . ASP A 1 297 ? 23.534 14.397 -19.144 1.00 97.19 297 ASP A C 1
ATOM 2430 O O . ASP A 1 297 ? 22.947 13.751 -20.019 1.00 97.19 297 ASP A O 1
ATOM 2434 N N . GLU A 1 298 ? 23.750 13.877 -17.929 1.00 97.44 298 GLU A N 1
ATOM 2435 C CA . GLU A 1 298 ? 23.312 12.529 -17.541 1.00 97.44 298 GLU A CA 1
ATOM 2436 C C . GLU A 1 298 ? 21.787 12.410 -17.521 1.00 97.44 298 GLU A C 1
ATOM 2438 O O . GLU A 1 298 ? 21.242 11.407 -17.980 1.00 97.44 298 GLU A O 1
ATOM 2443 N N . LYS A 1 299 ? 21.086 13.435 -17.030 1.00 97.06 299 LYS A N 1
ATOM 2444 C CA . LYS A 1 299 ? 19.621 13.487 -17.014 1.00 97.06 299 LYS A CA 1
ATOM 2445 C C . LYS A 1 299 ? 19.054 13.483 -18.424 1.00 97.06 299 LYS A C 1
ATOM 2447 O O . LYS A 1 299 ? 18.108 12.738 -18.704 1.00 97.06 299 LYS A O 1
ATOM 2452 N N . GLN A 1 300 ? 19.636 14.276 -19.324 1.00 96.31 300 GLN A N 1
ATOM 2453 C CA . GLN A 1 300 ? 19.224 14.311 -20.723 1.00 96.31 300 GLN A CA 1
ATOM 2454 C C . GLN A 1 300 ? 19.445 12.949 -21.391 1.00 96.31 300 GLN A C 1
ATOM 2456 O O . GLN A 1 300 ? 18.523 12.410 -22.008 1.00 96.31 300 GLN A O 1
ATOM 2461 N N . ALA A 1 301 ? 20.628 12.352 -21.217 1.00 97.06 301 ALA A N 1
ATOM 2462 C CA . ALA A 1 301 ? 20.944 11.033 -21.757 1.00 97.06 301 ALA A CA 1
ATOM 2463 C C . ALA A 1 301 ? 20.013 9.939 -21.201 1.00 97.06 301 ALA A C 1
ATOM 2465 O O . ALA A 1 301 ? 19.466 9.142 -21.968 1.00 97.06 301 ALA A O 1
ATOM 2466 N N . ALA A 1 302 ? 19.770 9.934 -19.888 1.00 97.38 302 ALA A N 1
ATOM 2467 C CA . ALA A 1 302 ? 18.870 8.989 -19.234 1.00 97.38 302 ALA A CA 1
ATOM 2468 C C . ALA A 1 302 ? 17.435 9.115 -19.761 1.00 97.38 302 ALA A C 1
ATOM 2470 O O . ALA A 1 302 ? 16.800 8.104 -20.051 1.00 97.38 302 ALA A O 1
ATOM 2471 N N . THR A 1 303 ? 16.939 10.338 -19.962 1.00 96.56 303 THR A N 1
ATOM 2472 C CA . THR A 1 303 ? 15.588 10.585 -20.495 1.00 96.56 303 THR A CA 1
ATOM 2473 C C . THR A 1 303 ? 15.435 10.077 -21.931 1.00 96.56 303 THR A C 1
ATOM 2475 O O . THR A 1 303 ? 14.414 9.474 -22.273 1.00 96.56 303 THR A O 1
ATOM 2478 N N . VAL A 1 304 ? 16.459 10.255 -22.775 1.00 97.25 304 VAL A N 1
ATOM 2479 C CA . VAL A 1 304 ? 16.480 9.695 -24.138 1.00 97.25 304 VAL A CA 1
ATOM 2480 C C . VAL A 1 304 ? 16.444 8.167 -24.094 1.00 97.25 304 VAL A C 1
ATOM 2482 O O . VAL A 1 304 ? 15.626 7.551 -24.777 1.00 97.25 304 VAL A O 1
ATOM 2485 N N . MET A 1 305 ? 17.277 7.545 -23.256 1.00 96.94 305 MET A N 1
ATOM 2486 C CA . MET A 1 305 ? 17.309 6.086 -23.105 1.00 96.94 305 MET A CA 1
ATOM 2487 C C . MET A 1 305 ? 15.980 5.529 -22.588 1.00 96.94 305 MET A C 1
ATOM 2489 O O . MET A 1 305 ? 15.471 4.547 -23.124 1.00 96.94 305 MET A O 1
ATOM 2493 N N . LEU A 1 306 ? 15.385 6.177 -21.588 1.00 97.06 306 LEU A N 1
ATOM 2494 C CA . LEU A 1 306 ? 14.069 5.827 -21.056 1.00 97.06 306 LEU A CA 1
ATOM 2495 C C . LEU A 1 306 ? 12.980 5.914 -22.128 1.00 97.06 306 LEU A C 1
ATOM 2497 O O . LEU A 1 306 ? 12.192 4.983 -22.267 1.00 97.06 306 LEU A O 1
ATOM 2501 N N . SER A 1 307 ? 12.994 6.961 -22.958 1.00 97.06 307 SER A N 1
ATOM 2502 C CA . SER A 1 307 ? 12.061 7.098 -24.087 1.00 97.06 307 SER A CA 1
ATOM 2503 C C . SER A 1 307 ? 12.176 5.942 -25.086 1.00 97.06 307 SER A C 1
ATOM 2505 O O . SER A 1 307 ? 11.165 5.466 -25.595 1.00 97.06 307 SER A O 1
ATOM 2507 N N . LEU A 1 308 ? 13.397 5.468 -25.360 1.00 95.56 308 LEU A N 1
ATOM 2508 C CA . LEU A 1 308 ? 13.641 4.339 -26.265 1.00 95.56 308 LEU A CA 1
ATOM 2509 C C . LEU A 1 308 ? 13.204 2.993 -25.667 1.00 95.56 308 LEU A C 1
ATOM 2511 O O . LEU A 1 308 ? 12.797 2.096 -26.406 1.00 95.56 308 LEU A O 1
ATOM 2515 N N . MET A 1 309 ? 13.313 2.838 -24.345 1.00 94.88 309 MET A N 1
ATOM 2516 C CA . MET A 1 309 ? 12.943 1.610 -23.634 1.00 94.88 309 MET A CA 1
ATOM 2517 C C . MET A 1 309 ? 11.454 1.536 -23.283 1.00 94.88 309 MET A C 1
ATOM 2519 O O . MET A 1 309 ? 10.943 0.433 -23.092 1.00 94.88 309 MET A O 1
ATOM 2523 N N . ASN A 1 310 ? 10.760 2.672 -23.195 1.00 94.75 310 ASN A N 1
ATOM 2524 C CA . ASN A 1 310 ? 9.369 2.729 -22.762 1.00 94.75 310 ASN A CA 1
ATOM 2525 C C . ASN A 1 310 ? 8.449 1.861 -23.646 1.00 94.75 310 ASN A C 1
ATOM 2527 O O . ASN A 1 310 ? 8.525 1.861 -24.879 1.00 94.75 310 ASN A O 1
ATOM 2531 N N . GLY A 1 311 ? 7.586 1.078 -22.998 1.00 93.31 311 GLY A N 1
ATOM 2532 C CA . GLY A 1 311 ? 6.686 0.116 -23.633 1.00 93.31 311 GLY A CA 1
ATOM 2533 C C . GLY A 1 311 ? 7.317 -1.256 -23.900 1.00 93.31 311 GLY A C 1
ATOM 2534 O O . GLY A 1 311 ? 6.662 -2.123 -24.487 1.00 93.31 311 GLY A O 1
ATOM 2535 N N . ARG A 1 312 ? 8.575 -1.488 -23.503 1.00 93.44 312 ARG A N 1
ATOM 2536 C CA . ARG A 1 312 ? 9.230 -2.798 -23.603 1.00 93.44 312 ARG A CA 1
ATOM 2537 C C . ARG A 1 312 ? 8.545 -3.841 -22.721 1.00 93.44 312 ARG A C 1
ATOM 2539 O O . ARG A 1 312 ? 8.372 -4.963 -23.201 1.00 93.44 312 ARG A O 1
ATOM 2546 N N . MET A 1 313 ? 8.121 -3.505 -21.498 1.00 92.31 313 MET A N 1
ATOM 2547 C CA . MET A 1 313 ? 7.441 -4.478 -20.629 1.00 92.31 313 MET A CA 1
ATOM 2548 C C . MET A 1 313 ? 6.035 -4.776 -21.130 1.00 92.31 313 MET A C 1
ATOM 2550 O O . MET A 1 313 ? 5.640 -5.940 -21.169 1.00 92.31 313 MET A O 1
ATOM 2554 N N . LYS A 1 314 ? 5.308 -3.766 -21.619 1.00 91.06 314 LYS A N 1
ATOM 2555 C CA . LYS A 1 314 ? 4.029 -3.969 -22.311 1.00 91.06 314 LYS A CA 1
ATOM 2556 C C . LYS A 1 314 ? 4.160 -4.932 -23.495 1.00 91.06 314 LYS A C 1
ATOM 2558 O O . LYS A 1 314 ? 3.469 -5.947 -23.523 1.00 91.06 314 LYS A O 1
ATOM 2563 N N . LYS A 1 315 ? 5.100 -4.685 -24.415 1.00 92.50 315 LYS A N 1
ATOM 2564 C CA . LYS A 1 315 ? 5.361 -5.580 -25.562 1.00 92.50 315 LYS A CA 1
ATOM 2565 C C . LYS A 1 315 ? 5.772 -6.983 -25.120 1.00 92.50 315 LYS A C 1
ATOM 2567 O O . LYS A 1 315 ? 5.414 -7.968 -25.759 1.00 92.50 315 LYS A O 1
ATOM 2572 N N . MET A 1 316 ? 6.540 -7.089 -24.036 1.00 92.56 316 MET A N 1
ATOM 2573 C CA . MET A 1 316 ? 6.927 -8.377 -23.469 1.00 92.56 316 MET A CA 1
ATOM 2574 C C . MET A 1 316 ? 5.714 -9.149 -22.934 1.00 92.56 316 MET A C 1
ATOM 2576 O O . MET A 1 316 ? 5.595 -10.341 -23.222 1.00 92.56 316 MET A O 1
ATOM 2580 N N . ARG A 1 317 ? 4.793 -8.484 -22.225 1.00 90.50 317 ARG A N 1
ATOM 2581 C CA . ARG A 1 317 ? 3.530 -9.091 -21.778 1.00 90.50 317 ARG A CA 1
ATOM 2582 C C . ARG A 1 317 ? 2.687 -9.560 -22.964 1.00 90.50 317 ARG A C 1
ATOM 2584 O O . ARG A 1 317 ? 2.285 -10.715 -22.982 1.00 90.50 317 ARG A O 1
ATOM 2591 N N . GLU A 1 318 ? 2.494 -8.713 -23.974 1.00 91.00 318 GLU A N 1
ATOM 2592 C CA . GLU A 1 318 ? 1.738 -9.039 -25.200 1.00 91.00 318 GLU A CA 1
ATOM 2593 C C . GLU A 1 318 ? 2.364 -10.192 -26.003 1.00 91.00 318 GLU A C 1
ATOM 2595 O O . GLU A 1 318 ? 1.661 -10.961 -26.654 1.00 91.00 318 GLU A O 1
ATOM 2600 N N . LYS A 1 319 ? 3.693 -10.343 -25.954 1.00 92.94 319 LYS A N 1
ATOM 2601 C CA . LYS A 1 319 ? 4.405 -11.442 -26.616 1.00 92.94 319 LYS A CA 1
ATOM 2602 C C . LYS A 1 319 ? 4.148 -12.794 -25.947 1.00 92.94 319 LYS A C 1
ATOM 2604 O O . LYS A 1 319 ? 4.042 -13.799 -26.647 1.00 92.94 319 LYS A O 1
ATOM 2609 N N . TYR A 1 320 ? 4.157 -12.840 -24.614 1.00 92.25 320 TYR A N 1
ATOM 2610 C CA . TYR A 1 320 ? 4.124 -14.101 -23.863 1.00 92.25 320 TYR A CA 1
ATOM 2611 C C . TYR A 1 320 ? 2.732 -14.486 -23.354 1.00 92.25 320 TYR A C 1
ATOM 2613 O O . TYR A 1 320 ? 2.513 -15.659 -23.053 1.00 92.25 320 TYR A O 1
ATOM 2621 N N . PHE A 1 321 ? 1.793 -13.542 -23.284 1.00 89.19 321 PHE A N 1
ATOM 2622 C CA . PHE A 1 321 ? 0.443 -13.777 -22.785 1.00 89.19 321 PHE A CA 1
ATOM 2623 C C . PHE A 1 321 ? -0.609 -13.354 -23.809 1.00 89.19 321 PHE A C 1
ATOM 2625 O O . PHE A 1 321 ? -0.565 -12.255 -24.356 1.00 89.19 321 PHE A O 1
ATOM 2632 N N . SER A 1 322 ? -1.585 -14.234 -24.038 1.00 74.50 322 SER A N 1
ATOM 2633 C CA . SER A 1 322 ? -2.828 -13.899 -24.732 1.00 74.50 322 SER A CA 1
ATOM 2634 C C . SER A 1 322 ? -3.829 -13.358 -23.712 1.00 74.50 322 SER A C 1
ATOM 2636 O O . SER A 1 322 ? -4.169 -14.081 -22.769 1.00 74.50 322 SER A O 1
ATOM 2638 N N . PHE A 1 323 ? -4.267 -12.116 -23.896 1.00 63.22 323 PHE A N 1
ATOM 2639 C CA . PHE A 1 323 ? -5.271 -11.460 -23.055 1.00 63.22 323 PHE A CA 1
ATOM 2640 C C . PHE A 1 323 ? -6.689 -11.696 -23.567 1.00 63.22 323 PHE A C 1
ATOM 2642 O O . PHE A 1 323 ? -6.867 -11.720 -24.808 1.00 63.22 323 PHE A O 1
#

Sequence (323 aa):
SYRAHGYDFLSITDHRRYYPSLYAIEQFKNIPTEMNLVMGEEVHLPPIKGFRVCPHTINFGGEYSINSLVEDEAVEEVGKDKKVRATRDDCPDVMTREEFEDKMTELAKDFKVPDNVDPLVASTLKWIYDEIRKANGLAIFVHPTWITGNTFHDSDALNDWLVENKIFDAFEVLCGENYFEQNGYQTVRYYEDKARDYRYPVVGSTDSHNCTPENRNAYICSTIVFSPENERKAIIDSIKNFRSVAVDTISKEFRLVGEMRYVRYGCFLLKNYFPIHDDACFEEGRMMKQAIYGTDDEKQAATVMLSLMNGRMKKMREKYFSF

Secondary structure (DSSP, 8-state):
-GGGGT-SEEE---BT-SHHHHHHHHHHTTS--S-EEE-EEEE-PPPBTTB-----EEEES-SB-SGGGBSSHHHHHH-S-GGGTBSSTTPPPPBPHHHHHHHHHHHHHT----TTS-HHHHHHHHHHHHHHHHTT-EEEE--TT-EETTEESS-HHHHHHHHHTT--SEEEEE-S--SHHHHHHHHHHHHHHHHTT----EEE-------STT-TTTTSEEEEE--SSSSHHHHHHHHHTT-EEEEE-SSSS-EEEE-HHHHHHHHHHHHHTHHHHHHHHHHHHHHHHHHHHS-HHHHHHHHHHHHHHTTHHHHHHHHH---

pLDDT: mean 95.14, std 4.02, range [63.22, 98.81]